Protein AF-R9IRJ7-F1 (afdb_monomer)

Secondary structure (DSSP, 8-state):
-------S--TT--GGGHHHHHHHHHHH-TT---EEETT-TTSHHHHHHTTTS-EEE--SSHHHHHHHHHHHS--TTHHHHHHHHHHHHHSHHHHHHHHHHHHHHHHHHHHHHHHHHH--HHHHHHHHHH--HHHHHTT----S-HHHHHHHHHHHHHHHHSTTTTTSSHHHHHHBTTTB-HHHHHHHHHHHHHHHHS-HHHHHHHTT---

Nearest PDB structures (foldseek):
  6uk5-assembly1_B  TM=8.109E-01  e=3.670E-01  Micromonospora echinospora
  3d2l-assembly1_A  TM=7.017E-01  e=5.603E-01  Exiguobacterium sibiricum 255-15

Sequence (211 aa):
MEDMIRPINYLGSKLRILDEIKKQIDELDPDKGPICDLFAGSGTVSNYLAREREVISIDVQEYSRVICSALLNKIENLKEGNRILDECLVMPEYNELKDIFGALSKYERKCINLAVNDKKNEVLCDFLENASLVSYDNGECESSYDELEDTLKECSVKYRTSGMFGTEGIISYLYGGVYFSFEQTISIDMVICWIKKCNRRTKGQIFGGCD

Solvent-accessible surface area (backbone atoms only — not comparable to full-atom values): 12031 Å² total; per-residue (Å²): 130,82,82,77,82,73,86,53,68,57,90,86,66,59,77,93,46,48,70,57,53,49,50,56,48,42,72,77,37,76,85,47,62,73,46,74,38,74,71,28,51,82,19,61,66,47,52,63,49,48,76,74,26,55,63,48,73,36,52,94,50,68,67,25,54,55,47,33,54,65,67,69,48,83,78,90,54,60,70,59,53,51,51,54,52,56,54,35,70,72,37,69,64,44,57,50,49,45,68,30,47,36,57,51,36,50,50,51,53,48,26,53,47,35,29,73,76,68,64,40,48,67,59,35,52,43,41,56,73,36,48,35,50,56,42,42,74,72,70,66,55,79,59,93,43,68,70,58,53,53,37,46,50,52,30,50,54,45,38,72,71,39,97,40,57,95,78,48,52,57,45,34,43,74,36,12,42,60,41,32,50,38,63,54,18,50,52,50,30,32,53,52,51,47,59,72,70,51,53,70,71,60,49,42,71,73,71,55,73,80,127

Radius of gyration: 19.8 Å; Cα contacts (8 Å, |Δi|>4): 230; chains: 1; bounding box: 42×52×54 Å

Mean predicted aligned error: 5.95 Å

Structure (mmCIF, N/CA/C/O backbone):
data_AF-R9IRJ7-F1
#
_entry.id   AF-R9IRJ7-F1
#
loop_
_atom_site.group_PDB
_atom_site.id
_atom_site.type_symbol
_atom_site.label_atom_id
_atom_site.label_alt_id
_atom_site.label_comp_id
_atom_site.label_asym_id
_atom_site.label_entity_id
_atom_site.label_seq_id
_atom_site.pdbx_PDB_ins_code
_atom_site.Cartn_x
_atom_site.Cartn_y
_atom_site.Cartn_z
_atom_site.occupancy
_atom_site.B_iso_or_equiv
_atom_site.auth_seq_id
_atom_site.auth_comp_id
_atom_site.auth_asym_id
_atom_site.auth_atom_id
_atom_site.pdbx_PDB_model_num
ATOM 1 N N . MET A 1 1 ? 1.097 12.163 18.952 1.00 41.50 1 MET A N 1
ATOM 2 C CA . MET A 1 1 ? 0.001 11.513 18.214 1.00 41.50 1 MET A CA 1
ATOM 3 C C . MET A 1 1 ? 0.627 10.293 17.584 1.00 41.50 1 MET A C 1
ATOM 5 O O . MET A 1 1 ? 1.480 10.459 16.731 1.00 41.50 1 MET A O 1
ATOM 9 N N . GLU A 1 2 ? 0.375 9.114 18.141 1.00 52.28 2 GLU A N 1
ATOM 10 C CA . GLU A 1 2 ? 0.943 7.873 17.612 1.00 52.28 2 GLU A CA 1
ATOM 11 C C . GLU A 1 2 ? 0.324 7.612 16.237 1.00 52.28 2 GLU A C 1
ATOM 13 O O . GLU A 1 2 ? -0.910 7.632 16.108 1.00 52.28 2 GLU A O 1
ATOM 18 N N . ASP A 1 3 ? 1.179 7.479 15.222 1.00 59.44 3 ASP A N 1
ATOM 19 C CA . ASP A 1 3 ? 0.772 7.422 13.823 1.00 59.44 3 ASP A CA 1
ATOM 20 C C . ASP A 1 3 ? -0.202 6.263 13.611 1.00 59.44 3 ASP A C 1
ATOM 22 O O . ASP A 1 3 ? 0.109 5.086 13.792 1.00 59.44 3 ASP A O 1
ATOM 26 N N . MET A 1 4 ? -1.438 6.610 13.264 1.00 72.88 4 MET A N 1
ATOM 27 C CA . MET A 1 4 ? -2.453 5.628 12.927 1.00 72.88 4 MET A CA 1
ATOM 28 C C . MET A 1 4 ? -2.080 4.978 11.597 1.00 72.88 4 MET A C 1
ATOM 30 O O . MET A 1 4 ? -2.055 5.641 10.558 1.00 72.88 4 MET A O 1
ATOM 34 N N . ILE A 1 5 ? -1.842 3.670 11.636 1.00 78.00 5 ILE A N 1
ATOM 35 C CA . ILE A 1 5 ? -1.556 2.873 10.445 1.00 78.00 5 ILE A CA 1
ATOM 36 C C . ILE A 1 5 ? -2.765 2.924 9.502 1.00 78.00 5 ILE A C 1
ATOM 38 O O . ILE A 1 5 ? -3.901 2.667 9.909 1.00 78.00 5 ILE A O 1
ATOM 42 N N . ARG A 1 6 ? -2.505 3.249 8.231 1.00 81.81 6 ARG A N 1
ATOM 43 C CA . ARG A 1 6 ? -3.470 3.197 7.124 1.00 81.81 6 ARG A CA 1
ATOM 44 C C . ARG A 1 6 ? -3.011 2.120 6.142 1.00 81.81 6 ARG A C 1
ATOM 46 O O . ARG A 1 6 ? -2.127 2.393 5.335 1.00 81.81 6 ARG A O 1
ATOM 53 N N . PRO A 1 7 ? -3.557 0.897 6.233 1.00 81.31 7 PRO A N 1
ATOM 54 C CA . PRO A 1 7 ? -3.059 -0.222 5.436 1.00 81.31 7 PRO A CA 1
ATOM 55 C C . PRO A 1 7 ? -3.317 -0.059 3.936 1.00 81.31 7 PRO A C 1
ATOM 57 O O . PRO A 1 7 ? -2.504 -0.509 3.139 1.00 81.31 7 PRO A O 1
ATOM 60 N N . ILE A 1 8 ? -4.440 0.572 3.573 1.00 87.31 8 ILE A N 1
ATOM 61 C CA . ILE A 1 8 ? -4.913 0.728 2.193 1.00 87.31 8 ILE A CA 1
ATOM 62 C C . ILE A 1 8 ? -5.572 2.088 1.971 1.00 87.31 8 ILE A C 1
ATOM 64 O O . ILE A 1 8 ? -6.158 2.667 2.895 1.00 87.31 8 ILE A O 1
ATOM 68 N N . ASN A 1 9 ? -5.552 2.549 0.721 1.00 81.50 9 ASN A N 1
ATOM 69 C CA . ASN A 1 9 ? -6.438 3.603 0.244 1.00 81.50 9 ASN A CA 1
ATOM 70 C C . ASN A 1 9 ? -7.871 3.058 0.208 1.00 81.50 9 ASN A C 1
ATOM 72 O O . ASN A 1 9 ? -8.198 2.183 -0.590 1.00 81.50 9 ASN A O 1
ATOM 76 N N . TYR A 1 10 ? -8.722 3.551 1.113 1.00 79.31 10 TYR A N 1
ATOM 77 C CA . TYR A 1 10 ? -10.083 3.046 1.282 1.00 79.31 10 TYR A CA 1
ATOM 78 C C . TYR A 1 10 ? -11.126 4.144 1.097 1.00 79.31 10 TYR A C 1
ATOM 80 O O . TYR A 1 10 ? -11.167 5.122 1.857 1.00 79.31 10 TYR A O 1
ATOM 88 N N . LEU A 1 11 ? -12.001 3.964 0.106 1.00 74.81 11 LEU A N 1
ATOM 89 C CA . LEU A 1 11 ? -13.106 4.882 -0.134 1.00 74.81 11 LEU A CA 1
ATOM 90 C C . LEU A 1 11 ? -14.071 4.865 1.059 1.00 74.81 11 LEU A C 1
ATOM 92 O O . LEU A 1 11 ? -14.439 3.816 1.580 1.00 74.81 11 LEU A O 1
ATOM 96 N N . GLY A 1 12 ? -14.480 6.049 1.515 1.00 76.06 12 GLY A N 1
ATOM 97 C CA . GLY A 1 12 ? -15.390 6.176 2.655 1.00 76.06 12 GLY A CA 1
ATOM 98 C C . GLY A 1 12 ? -14.734 5.959 4.024 1.00 76.06 12 GLY A C 1
ATOM 99 O O . GLY A 1 12 ? -15.448 5.777 5.018 1.00 76.06 12 GLY A O 1
ATOM 100 N N . SER A 1 13 ? -13.400 6.004 4.105 1.00 81.06 13 SER A N 1
ATOM 101 C CA . SER A 1 13 ? -12.684 5.975 5.382 1.00 81.06 13 SER A CA 1
ATOM 102 C C . SER A 1 13 ? -13.104 7.134 6.302 1.00 81.06 13 SER A C 1
ATOM 104 O O . SER A 1 13 ? -13.205 8.288 5.882 1.00 81.06 13 SER A O 1
ATOM 106 N N . LYS A 1 14 ? -13.351 6.835 7.586 1.00 88.00 14 LYS A N 1
ATOM 107 C CA . LYS A 1 14 ? -13.896 7.787 8.579 1.00 88.00 14 LYS A CA 1
ATOM 108 C C . LYS A 1 14 ? -12.828 8.584 9.334 1.00 88.00 14 LYS A C 1
ATOM 110 O O . LYS A 1 14 ? -13.125 9.196 10.353 1.00 88.00 14 LYS A O 1
ATOM 115 N N . LEU A 1 15 ? -11.600 8.623 8.813 1.00 86.75 15 LEU A N 1
ATOM 116 C CA . LEU A 1 15 ? -10.426 9.254 9.437 1.00 86.75 15 LEU A CA 1
ATOM 117 C C . LEU A 1 15 ? -10.694 10.654 9.998 1.00 86.75 15 LEU A C 1
ATOM 119 O O . LEU A 1 15 ? -10.228 10.987 11.080 1.00 86.75 15 LEU A O 1
ATOM 123 N N . ARG A 1 16 ? -11.443 11.477 9.258 1.00 89.06 16 ARG A N 1
ATOM 124 C CA . ARG A 1 16 ? -11.686 12.887 9.598 1.00 89.06 16 ARG A CA 1
ATOM 125 C C . ARG A 1 16 ? -12.679 13.094 10.743 1.00 89.06 16 ARG A C 1
ATOM 127 O O . ARG A 1 16 ? -12.810 14.221 11.202 1.00 89.06 16 ARG A O 1
ATOM 134 N N . ILE A 1 17 ? -13.392 12.048 11.157 1.00 92.44 17 ILE A N 1
ATOM 135 C CA . ILE A 1 17 ? -14.456 12.125 12.167 1.00 92.44 17 ILE A CA 1
ATOM 136 C C . ILE A 1 17 ? -14.251 11.127 13.315 1.00 92.44 17 ILE A C 1
ATOM 138 O O . ILE A 1 17 ? -15.176 10.891 14.082 1.00 92.44 17 ILE A O 1
ATOM 142 N N . LEU A 1 18 ? -13.058 10.534 13.441 1.00 93.19 18 LEU A N 1
ATOM 143 C CA . LEU A 1 18 ? -12.763 9.528 14.470 1.00 93.19 18 LEU A CA 1
ATOM 144 C C . LEU A 1 18 ? -12.976 10.051 15.892 1.00 93.19 18 LEU A C 1
ATOM 146 O O . LEU A 1 18 ? -13.599 9.367 16.700 1.00 93.19 18 LEU A O 1
ATOM 150 N N . ASP A 1 19 ? -12.510 11.268 16.170 1.00 94.31 19 ASP A N 1
ATOM 151 C CA . ASP A 1 19 ? -12.659 11.885 17.490 1.00 94.31 19 ASP A CA 1
ATOM 152 C C . ASP A 1 19 ? -14.136 12.132 17.828 1.00 94.31 19 ASP A C 1
ATOM 154 O O . ASP A 1 19 ? -14.557 11.886 18.956 1.00 94.31 19 ASP A O 1
ATOM 158 N N . GLU A 1 20 ? -14.944 12.548 16.845 1.00 96.12 20 GLU A N 1
ATOM 159 C CA . GLU A 1 20 ? -16.383 12.750 17.045 1.00 96.12 20 GLU A CA 1
ATOM 160 C C . GLU A 1 20 ? -17.107 11.416 17.249 1.00 96.12 20 GLU A C 1
ATOM 162 O O . GLU A 1 20 ? -17.910 11.298 18.167 1.00 96.12 20 GLU A O 1
ATOM 167 N N . ILE A 1 21 ? -16.780 10.382 16.462 1.00 95.12 21 ILE A N 1
ATOM 168 C CA . ILE A 1 21 ? -17.321 9.029 16.664 1.00 95.12 21 ILE A CA 1
ATOM 169 C C . ILE A 1 21 ? -17.025 8.560 18.090 1.00 95.12 21 ILE A C 1
ATOM 171 O O . ILE A 1 21 ? -17.934 8.134 18.797 1.00 95.12 21 ILE A O 1
ATOM 175 N N . LYS A 1 22 ? -15.769 8.666 18.537 1.00 95.50 22 LYS A N 1
ATOM 176 C CA . LYS A 1 22 ? -15.375 8.253 19.887 1.00 95.50 22 LYS A CA 1
ATOM 177 C C . LYS A 1 22 ? -16.100 9.046 20.960 1.00 95.50 22 LYS A C 1
ATOM 179 O O . LYS A 1 22 ? -16.601 8.438 21.896 1.00 95.50 22 LYS A O 1
ATOM 184 N N . LYS A 1 23 ? -16.185 10.368 20.815 1.00 97.00 23 LYS A N 1
ATOM 185 C CA . LYS A 1 23 ? -16.912 11.225 21.754 1.00 97.00 23 LYS A CA 1
ATOM 186 C C . LYS A 1 23 ? -18.360 10.758 21.917 1.00 97.00 23 LYS A C 1
ATOM 188 O O . LYS A 1 23 ? -18.801 10.568 23.043 1.00 97.00 23 LYS A O 1
ATOM 193 N N . GLN A 1 24 ? -19.068 10.520 20.813 1.00 97.25 24 GLN A N 1
ATOM 194 C CA . GLN A 1 24 ? -20.455 10.049 20.859 1.00 97.25 24 GLN A CA 1
ATOM 195 C C . GLN A 1 24 ? -20.577 8.666 21.517 1.00 97.25 24 GLN A C 1
ATOM 197 O O . GLN A 1 24 ? -21.501 8.431 22.289 1.00 97.25 24 GLN A O 1
ATOM 202 N N . ILE A 1 25 ? -19.638 7.751 21.257 1.00 96.38 25 ILE A N 1
ATOM 203 C CA . ILE A 1 25 ? -19.638 6.429 21.901 1.00 96.38 25 ILE A CA 1
ATOM 204 C C . ILE A 1 25 ? -19.345 6.549 23.405 1.00 96.38 25 ILE A C 1
ATOM 206 O O . ILE A 1 25 ? -20.026 5.907 24.195 1.00 96.38 25 ILE A O 1
ATOM 210 N N . ASP A 1 26 ? -18.369 7.361 23.815 1.00 96.50 26 ASP A N 1
ATOM 211 C CA . ASP A 1 26 ? -18.018 7.570 25.228 1.00 96.50 26 ASP A CA 1
ATOM 212 C C . ASP A 1 26 ? -19.158 8.255 26.011 1.00 96.50 26 ASP A C 1
ATOM 214 O O . ASP A 1 26 ? -19.335 7.986 27.196 1.00 96.50 26 ASP A O 1
ATOM 218 N N . GLU A 1 27 ? -19.948 9.123 25.367 1.00 97.50 27 GLU A N 1
ATOM 219 C CA . GLU A 1 27 ? -21.152 9.724 25.964 1.00 97.50 27 GLU A CA 1
ATOM 220 C C . GLU A 1 27 ? -22.272 8.690 26.182 1.00 97.50 27 GLU A C 1
ATOM 222 O O . GLU A 1 27 ? -22.996 8.769 27.176 1.00 97.50 27 GLU A O 1
ATOM 227 N N . LEU A 1 28 ? -22.413 7.719 25.274 1.00 96.75 28 LEU A N 1
ATOM 228 C CA . LEU A 1 28 ? -23.411 6.645 25.363 1.00 96.75 28 LEU A CA 1
ATOM 229 C C . LEU A 1 28 ? -22.994 5.513 26.310 1.00 96.75 28 LEU A C 1
ATOM 231 O O . LEU A 1 28 ? -23.851 4.902 26.947 1.00 96.75 28 LEU A O 1
ATOM 235 N N . ASP A 1 29 ? -21.696 5.233 26.388 1.00 97.12 29 ASP A N 1
ATOM 236 C CA . ASP A 1 29 ? -21.096 4.169 27.191 1.00 97.12 29 ASP A CA 1
ATOM 237 C C . ASP A 1 29 ? -19.828 4.680 27.911 1.00 97.12 29 ASP A C 1
ATOM 239 O O . ASP A 1 29 ? -18.700 4.447 27.451 1.00 97.12 29 ASP A O 1
ATOM 243 N N . PRO A 1 30 ? -19.998 5.389 29.048 1.00 94.69 30 PRO A N 1
ATOM 244 C CA . PRO A 1 30 ? -18.884 5.948 29.816 1.00 94.69 30 PRO A CA 1
ATOM 245 C C . PRO A 1 30 ? -17.961 4.892 30.436 1.00 94.69 30 PRO A C 1
ATOM 247 O O . PRO A 1 30 ? -16.795 5.184 30.709 1.00 94.69 30 PRO A O 1
ATOM 250 N N . ASP A 1 31 ? -18.468 3.672 30.641 1.00 95.81 31 ASP A N 1
ATOM 251 C CA . ASP A 1 31 ? -17.728 2.554 31.235 1.00 95.81 31 ASP A CA 1
ATOM 252 C C . ASP A 1 31 ? -16.798 1.856 30.222 1.00 95.81 31 ASP A C 1
ATOM 254 O O . ASP A 1 31 ? -16.000 0.999 30.607 1.00 95.81 31 ASP A O 1
ATOM 258 N N . LYS A 1 32 ? -16.846 2.263 28.942 1.00 95.25 32 LYS A N 1
ATOM 259 C CA . LYS A 1 32 ? -15.990 1.778 27.844 1.00 95.25 32 LYS A CA 1
ATOM 260 C C . LYS A 1 32 ? -16.056 0.261 27.659 1.00 95.25 32 LYS A C 1
ATOM 262 O O . LYS A 1 32 ? -15.030 -0.414 27.536 1.00 95.25 32 LYS A O 1
ATOM 267 N N . GLY A 1 33 ? -17.274 -0.266 27.611 1.00 96.81 33 GLY A N 1
ATOM 268 C CA . GLY A 1 33 ? -17.540 -1.657 27.281 1.00 96.81 33 GLY A CA 1
ATOM 269 C C . GLY A 1 33 ? -17.090 -2.051 25.863 1.00 96.81 33 GLY A C 1
ATOM 270 O O . GLY A 1 33 ? -16.680 -1.206 25.051 1.00 96.81 33 GLY A O 1
ATOM 271 N N . PRO A 1 34 ? -17.156 -3.360 25.548 1.00 96.19 34 PRO A N 1
ATOM 272 C CA . PRO A 1 34 ? -16.792 -3.876 24.234 1.00 96.19 34 PRO A CA 1
ATOM 273 C C . PRO A 1 34 ? -17.701 -3.303 23.143 1.00 96.19 34 PRO A C 1
ATOM 275 O O . PRO A 1 34 ? -18.911 -3.163 23.333 1.00 96.19 34 PRO A O 1
ATOM 278 N N . ILE A 1 35 ? -17.129 -3.021 21.973 1.00 96.38 35 ILE A N 1
ATOM 279 C CA . ILE A 1 35 ? -17.873 -2.527 20.806 1.00 96.38 35 ILE A CA 1
ATOM 280 C C . ILE A 1 35 ? -17.817 -3.502 19.636 1.00 96.38 35 ILE A C 1
ATOM 282 O O . ILE A 1 35 ? -16.863 -4.263 19.482 1.00 96.38 35 ILE A O 1
ATOM 286 N N . CYS A 1 36 ? -18.829 -3.426 18.775 1.00 96.31 36 CYS A N 1
ATOM 287 C CA . CYS A 1 36 ? -18.894 -4.177 17.529 1.00 96.31 36 CYS A CA 1
ATOM 288 C C . CYS A 1 36 ? -18.951 -3.214 16.334 1.00 96.31 36 CYS A C 1
ATOM 290 O O . CYS A 1 36 ? -19.927 -2.480 16.171 1.00 96.31 36 CYS A O 1
ATOM 292 N N . ASP A 1 37 ? -17.905 -3.211 15.512 1.00 95.81 37 ASP A N 1
ATOM 293 C CA . ASP A 1 37 ? -17.821 -2.472 14.251 1.00 95.81 37 ASP A CA 1
ATOM 294 C C . ASP A 1 37 ? -18.300 -3.382 13.111 1.00 95.81 37 ASP A C 1
ATOM 296 O O . ASP A 1 37 ? -17.559 -4.242 12.639 1.00 95.81 37 ASP A O 1
ATOM 300 N N . LEU A 1 38 ? -19.569 -3.234 12.716 1.00 95.00 38 LEU A N 1
ATOM 301 C CA . LEU A 1 38 ? -20.250 -4.119 11.755 1.00 95.00 38 LEU A CA 1
ATOM 302 C C . LEU A 1 38 ? -19.815 -3.930 10.292 1.00 95.00 38 LEU A C 1
ATOM 304 O O . LEU A 1 38 ? -20.184 -4.742 9.443 1.00 95.00 38 LEU A O 1
ATOM 308 N N . PHE A 1 39 ? -19.095 -2.846 9.994 1.00 93.44 39 PHE A N 1
ATOM 309 C CA . PHE A 1 39 ? -18.649 -2.476 8.648 1.00 93.44 39 PHE A CA 1
ATOM 310 C C . PHE A 1 39 ? -17.206 -1.975 8.712 1.00 93.44 39 PHE A C 1
ATOM 312 O O . PHE A 1 39 ? -16.904 -0.825 8.367 1.00 93.44 39 PHE A O 1
ATOM 319 N N . ALA A 1 40 ? -16.325 -2.836 9.220 1.00 92.88 40 ALA A N 1
ATOM 320 C CA . ALA A 1 40 ? -14.982 -2.451 9.626 1.00 92.88 40 ALA A CA 1
ATOM 321 C C . ALA A 1 40 ? -14.111 -1.961 8.459 1.00 92.88 40 ALA A C 1
ATOM 323 O O . ALA A 1 40 ? -13.226 -1.120 8.666 1.00 92.88 40 ALA A O 1
ATOM 324 N N . GLY A 1 41 ? -14.341 -2.437 7.227 1.00 92.25 41 GLY A N 1
ATOM 325 C CA . GLY A 1 41 ? -13.585 -2.032 6.043 1.00 92.25 41 GLY A CA 1
ATOM 326 C C . GLY A 1 41 ? -12.074 -2.171 6.253 1.00 92.25 41 GLY A C 1
ATOM 327 O O . GLY A 1 41 ? -11.573 -3.249 6.561 1.00 92.25 41 GLY A O 1
ATOM 328 N N . SER A 1 42 ? -11.321 -1.075 6.136 1.00 91.38 42 SER A N 1
ATOM 329 C CA . SER A 1 42 ? -9.869 -1.048 6.393 1.00 91.38 42 SER A CA 1
ATOM 330 C C . SER A 1 42 ? -9.470 -1.066 7.880 1.00 91.38 42 SER A C 1
ATOM 332 O O . SER A 1 42 ? -8.298 -0.863 8.197 1.00 91.38 42 SER A O 1
ATOM 334 N N . GLY A 1 43 ? -10.423 -1.216 8.802 1.00 92.62 43 GLY A N 1
ATOM 335 C CA . GLY A 1 43 ? -10.190 -1.272 10.246 1.00 92.62 43 GLY A CA 1
ATOM 336 C C . GLY A 1 43 ? -9.887 0.077 10.896 1.00 92.62 43 GLY A C 1
ATOM 337 O O . GLY A 1 43 ? -9.405 0.114 12.021 1.00 92.62 43 GLY A O 1
ATOM 338 N N . THR A 1 44 ? -10.139 1.202 10.220 1.00 92.62 44 THR A N 1
ATOM 339 C CA . THR A 1 44 ? -9.766 2.539 10.718 1.00 92.62 44 THR A CA 1
ATOM 340 C C . THR A 1 44 ? -10.465 2.903 12.032 1.00 92.62 44 THR A C 1
ATOM 342 O O . THR A 1 44 ? -9.805 3.358 12.963 1.00 92.62 44 THR A O 1
ATOM 345 N N . VAL A 1 45 ? -11.786 2.710 12.113 1.00 93.50 45 VAL A N 1
ATOM 346 C CA . VAL A 1 45 ? -12.566 3.000 13.329 1.00 93.50 45 VAL A CA 1
ATOM 347 C C . VAL A 1 45 ? -12.228 1.980 14.413 1.00 93.50 45 VAL A C 1
ATOM 349 O O . VAL A 1 45 ? -11.860 2.366 15.520 1.00 93.50 45 VAL A O 1
ATOM 352 N N . SER A 1 46 ? -12.253 0.694 14.057 1.00 94.38 46 SER A N 1
ATOM 353 C CA . SER A 1 46 ? -11.862 -0.407 14.937 1.00 94.38 46 SER A CA 1
ATOM 354 C C . SER A 1 46 ? -10.492 -0.198 15.602 1.00 94.38 46 SER A C 1
ATOM 356 O O . SER A 1 46 ? -10.394 -0.233 16.823 1.00 94.38 46 SER A O 1
ATOM 358 N N . ASN A 1 47 ? -9.439 0.086 14.827 1.00 92.94 47 ASN A N 1
ATOM 359 C CA . ASN A 1 47 ? -8.077 0.294 15.337 1.00 92.94 47 ASN A CA 1
ATOM 360 C C . ASN A 1 47 ? -7.973 1.534 16.238 1.00 92.94 47 ASN A C 1
ATOM 362 O O . ASN A 1 47 ? -7.268 1.530 17.244 1.00 92.94 47 ASN A O 1
ATOM 366 N N . TYR A 1 48 ? -8.692 2.604 15.895 1.00 93.38 48 TYR A N 1
ATOM 367 C CA . TYR A 1 48 ? -8.722 3.810 16.715 1.00 93.38 48 TYR A CA 1
ATOM 368 C C . TYR A 1 48 ? -9.369 3.551 18.085 1.00 93.38 48 TYR A C 1
ATOM 370 O O . TYR A 1 48 ? -8.828 3.968 19.109 1.00 93.38 48 TYR A O 1
ATOM 378 N N . LEU A 1 49 ? -10.487 2.820 18.115 1.00 94.00 49 LEU A N 1
ATOM 379 C CA . LEU A 1 49 ? -11.225 2.518 19.345 1.00 94.00 49 LEU A CA 1
ATOM 380 C C . LEU A 1 49 ? -10.552 1.423 20.190 1.00 94.00 49 LEU A C 1
ATOM 382 O O . LEU A 1 49 ? -10.601 1.498 21.417 1.00 94.00 49 LEU A O 1
ATOM 386 N N . ALA A 1 50 ? -9.834 0.482 19.573 1.00 93.38 50 ALA A N 1
ATOM 387 C CA . ALA A 1 50 ? -9.116 -0.601 20.259 1.00 93.38 50 ALA A CA 1
ATOM 388 C C . ALA A 1 50 ? -8.033 -0.134 21.248 1.00 93.38 50 ALA A C 1
ATOM 390 O O . ALA A 1 50 ? -7.546 -0.911 22.066 1.00 93.38 50 ALA A O 1
ATOM 391 N N . ARG A 1 51 ? -7.674 1.153 21.207 1.00 90.00 51 ARG A N 1
ATOM 392 C CA . ARG A 1 51 ? -6.761 1.792 22.164 1.00 90.00 51 ARG A CA 1
ATOM 393 C C . ARG A 1 51 ? -7.345 1.909 23.571 1.00 90.00 51 ARG A C 1
ATOM 395 O O . ARG A 1 51 ? -6.586 2.008 24.529 1.00 90.00 51 ARG A O 1
ATOM 402 N N . GLU A 1 52 ? -8.670 1.945 23.697 1.00 92.94 52 GLU A N 1
ATOM 403 C CA . GLU A 1 52 ? -9.347 2.225 24.970 1.00 92.94 52 GLU A CA 1
ATOM 404 C C . GLU A 1 52 ? -10.428 1.208 25.344 1.00 92.94 52 GLU A C 1
ATOM 406 O O . GLU A 1 52 ? -10.920 1.250 26.469 1.00 92.94 52 GLU A O 1
ATOM 411 N N . ARG A 1 53 ? -10.808 0.319 24.423 1.00 93.69 53 ARG A N 1
ATOM 412 C CA . ARG A 1 53 ? -11.880 -0.664 24.613 1.00 93.69 53 ARG A CA 1
ATOM 413 C C . ARG A 1 53 ? -11.623 -1.925 23.798 1.00 93.69 53 ARG A C 1
ATOM 415 O O . ARG A 1 53 ? -10.874 -1.90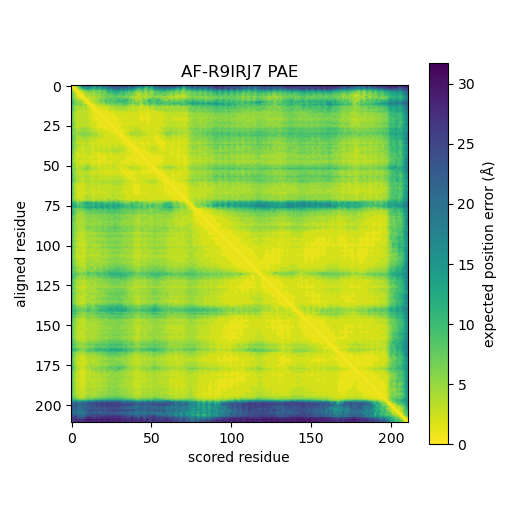4 22.826 1.00 93.69 53 ARG A O 1
ATOM 422 N N . GLU A 1 54 ? -12.267 -3.019 24.182 1.00 95.19 54 GLU A N 1
ATOM 423 C CA . GLU A 1 54 ? -12.309 -4.233 23.368 1.00 95.19 54 GLU A CA 1
ATOM 424 C C . GLU A 1 54 ? -13.146 -3.992 22.101 1.00 95.19 54 GLU A C 1
ATOM 426 O O . GLU A 1 54 ? -14.191 -3.336 22.146 1.00 95.19 54 GLU A O 1
ATOM 431 N N . VAL A 1 55 ? -12.679 -4.501 20.958 1.00 95.56 55 VAL A N 1
ATOM 432 C CA . VAL A 1 55 ? -13.315 -4.282 19.653 1.00 95.56 55 VAL A CA 1
ATOM 433 C C . VAL A 1 55 ? -13.496 -5.600 18.922 1.00 95.56 55 VAL A C 1
ATOM 435 O O . VAL A 1 55 ? -12.532 -6.310 18.642 1.00 95.56 55 VAL A O 1
ATOM 438 N N . ILE A 1 56 ? -14.736 -5.871 18.535 1.00 96.12 56 ILE A N 1
A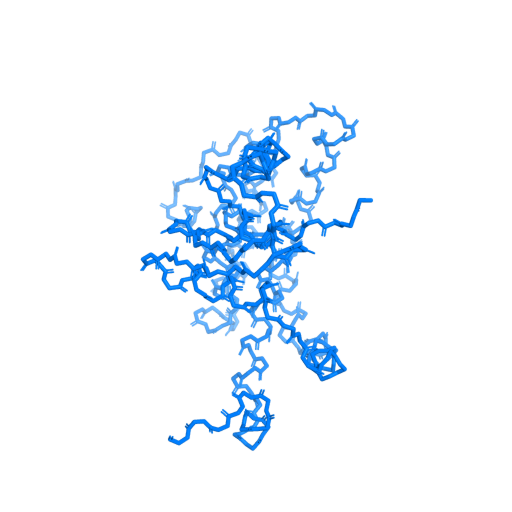TOM 439 C CA . ILE A 1 56 ? -15.102 -6.912 17.583 1.00 96.12 56 ILE A CA 1
ATOM 440 C C . ILE A 1 56 ? -15.279 -6.224 16.229 1.00 96.12 56 ILE A C 1
ATOM 442 O O . ILE A 1 56 ? -16.129 -5.350 16.083 1.00 96.12 56 ILE A O 1
ATOM 446 N N . SER A 1 57 ? -14.465 -6.596 15.243 1.00 95.88 57 SER A N 1
ATOM 447 C CA . SER A 1 57 ? -14.556 -6.061 13.878 1.00 95.88 57 SER A CA 1
ATOM 448 C C . SER A 1 57 ? -15.168 -7.101 12.949 1.00 95.88 57 SER A C 1
ATOM 450 O O . SER A 1 57 ? -14.760 -8.265 12.948 1.00 95.88 57 SER A O 1
ATOM 452 N N . ILE A 1 58 ? -16.176 -6.689 12.186 1.00 94.19 58 ILE A N 1
ATOM 453 C CA . ILE A 1 58 ? -16.913 -7.535 11.251 1.00 94.19 58 ILE A CA 1
ATOM 454 C C . ILE A 1 58 ? -17.024 -6.795 9.920 1.00 94.19 58 ILE A C 1
ATOM 456 O O . ILE A 1 58 ? -17.249 -5.589 9.867 1.00 94.19 58 ILE A O 1
ATOM 460 N N . ASP A 1 59 ? -16.865 -7.541 8.837 1.00 95.06 59 ASP A N 1
ATOM 461 C CA . ASP A 1 59 ? -17.151 -7.097 7.481 1.00 95.06 59 ASP A CA 1
ATOM 462 C C . ASP A 1 59 ? -17.454 -8.339 6.627 1.00 95.06 59 ASP A C 1
ATOM 464 O O . ASP A 1 59 ? -17.045 -9.453 6.967 1.00 95.06 59 ASP A O 1
ATOM 468 N N . VAL A 1 60 ? -18.177 -8.168 5.521 1.00 94.50 60 VAL A N 1
ATOM 469 C CA . VAL A 1 60 ? -18.472 -9.263 4.585 1.00 94.50 60 VAL A CA 1
ATOM 470 C C . VAL A 1 60 ? -17.251 -9.631 3.735 1.00 94.50 60 VAL A C 1
ATOM 472 O O . VAL A 1 60 ? -17.176 -10.737 3.200 1.00 94.50 60 VAL A O 1
ATOM 475 N N . GLN A 1 61 ? -16.291 -8.714 3.587 1.00 91.50 61 GLN A N 1
ATOM 476 C CA . GLN A 1 61 ? -15.143 -8.889 2.705 1.00 91.50 61 GLN A CA 1
ATOM 477 C C . GLN A 1 61 ? -13.934 -9.459 3.459 1.00 91.50 61 GLN A C 1
ATOM 479 O O . GLN A 1 61 ? -13.442 -8.876 4.422 1.00 91.50 61 GLN A O 1
ATOM 484 N N . GLU A 1 62 ? -13.388 -10.576 2.971 1.00 93.75 62 GLU A N 1
ATOM 485 C CA . GLU A 1 62 ? -12.297 -11.308 3.637 1.00 93.75 62 GLU A CA 1
ATOM 486 C C . GLU A 1 62 ? -11.025 -10.469 3.858 1.00 93.75 62 GLU A C 1
ATOM 488 O O . GLU A 1 62 ? -10.355 -10.617 4.880 1.00 93.75 62 GLU A O 1
ATOM 493 N N . TYR A 1 63 ? -10.700 -9.536 2.954 1.00 90.75 63 TYR A N 1
ATOM 494 C CA . TYR A 1 63 ? -9.537 -8.661 3.156 1.00 90.75 63 TYR A CA 1
ATOM 495 C C . TYR A 1 63 ? -9.671 -7.830 4.441 1.00 90.75 63 TYR A C 1
ATOM 497 O O . TYR A 1 63 ? -8.668 -7.560 5.101 1.00 90.75 63 TYR A O 1
ATOM 505 N N . SER A 1 64 ? -10.895 -7.434 4.811 1.00 93.19 64 SER A N 1
ATOM 506 C CA . SER A 1 64 ? -11.149 -6.634 6.007 1.00 93.19 64 SER A CA 1
ATOM 507 C C . SER A 1 64 ? -10.820 -7.442 7.253 1.00 93.19 64 SER A C 1
ATOM 509 O O . SER A 1 64 ? -10.103 -6.952 8.124 1.00 93.19 64 SER A O 1
ATOM 511 N N . ARG A 1 65 ? -11.233 -8.717 7.292 1.00 94.75 65 ARG A N 1
ATOM 512 C CA . ARG A 1 65 ? -10.885 -9.647 8.371 1.00 94.75 65 ARG A CA 1
ATOM 513 C C . ARG A 1 65 ? -9.371 -9.784 8.520 1.00 94.75 65 ARG A C 1
ATOM 515 O O . ARG A 1 65 ? -8.866 -9.714 9.638 1.00 94.75 65 ARG A O 1
ATOM 522 N N . VAL A 1 66 ? -8.640 -9.952 7.415 1.00 92.75 66 VAL A N 1
ATOM 523 C CA . VAL A 1 66 ? -7.170 -10.076 7.430 1.00 92.75 66 VAL A CA 1
ATOM 524 C C . VAL A 1 66 ? -6.512 -8.798 7.961 1.00 92.75 66 VAL A C 1
ATOM 526 O O . VAL A 1 66 ? -5.690 -8.871 8.875 1.00 92.75 66 VAL A O 1
ATOM 529 N N . ILE A 1 67 ? -6.901 -7.629 7.441 1.00 92.06 67 ILE A N 1
ATOM 530 C CA . ILE A 1 67 ? -6.360 -6.330 7.868 1.00 92.06 67 ILE A CA 1
ATOM 531 C C . ILE A 1 67 ? -6.675 -6.062 9.342 1.00 92.06 67 ILE A C 1
ATOM 533 O O . ILE A 1 67 ? -5.773 -5.748 10.116 1.00 92.06 67 ILE A O 1
ATOM 537 N N . CYS A 1 68 ? -7.935 -6.207 9.752 1.00 93.06 68 CYS A N 1
ATOM 538 C CA . CYS A 1 68 ? -8.346 -5.957 11.130 1.00 93.06 68 CYS A CA 1
ATOM 539 C C . CYS A 1 68 ? -7.688 -6.949 12.090 1.00 93.06 68 CYS A C 1
ATOM 541 O O . CYS A 1 68 ? -7.228 -6.546 13.152 1.00 93.06 68 CYS A O 1
ATOM 543 N N . SER A 1 69 ? -7.541 -8.218 11.701 1.00 92.19 69 SER A N 1
ATOM 544 C CA . SER A 1 69 ? -6.796 -9.196 12.495 1.00 92.19 69 SER A CA 1
ATOM 545 C C . SER A 1 69 ? -5.339 -8.779 12.698 1.00 92.19 69 SER A C 1
ATOM 547 O O . SER A 1 69 ? -4.817 -8.958 13.794 1.00 92.19 69 SER A O 1
ATOM 549 N N . ALA A 1 70 ? -4.678 -8.228 11.678 1.00 89.31 70 ALA A N 1
ATOM 550 C CA . ALA A 1 70 ? -3.298 -7.758 11.796 1.00 89.31 70 ALA A CA 1
ATOM 551 C C . ALA A 1 70 ? -3.169 -6.474 12.637 1.00 89.31 70 ALA A C 1
ATOM 553 O O . ALA A 1 70 ? -2.173 -6.304 13.333 1.00 89.31 70 ALA A O 1
ATOM 554 N N . LEU A 1 71 ? -4.160 -5.577 12.578 1.00 89.62 71 LEU A N 1
ATOM 555 C CA . LEU A 1 71 ? -4.156 -4.309 13.318 1.00 89.62 71 LEU A CA 1
ATOM 556 C C . LEU A 1 71 ? -4.539 -4.462 14.794 1.00 89.62 71 LEU A C 1
ATOM 558 O O . LEU A 1 71 ? -3.977 -3.777 15.643 1.00 89.62 71 LEU A O 1
ATOM 562 N N . LEU A 1 72 ? -5.529 -5.305 15.089 1.00 90.50 72 LEU A N 1
ATOM 563 C CA . LEU A 1 72 ? -6.151 -5.384 16.413 1.00 90.50 72 LEU A CA 1
ATOM 564 C C . LEU A 1 72 ? -5.473 -6.403 17.331 1.00 90.50 72 LEU A C 1
ATOM 566 O O . LEU A 1 72 ? -5.547 -6.272 18.552 1.00 90.50 72 LEU A O 1
ATOM 570 N N . ASN A 1 73 ? -4.809 -7.415 16.768 1.00 86.56 73 ASN A N 1
ATOM 571 C CA . ASN A 1 73 ? -4.127 -8.430 17.561 1.00 86.56 73 ASN A CA 1
ATOM 572 C C . ASN A 1 73 ? -2.674 -8.047 17.835 1.00 86.56 73 ASN A C 1
ATOM 574 O O . ASN A 1 73 ? -1.975 -7.476 16.998 1.00 86.56 73 ASN A O 1
ATOM 578 N N . LYS A 1 74 ? -2.192 -8.415 19.024 1.00 75.12 74 LYS A N 1
ATOM 579 C CA . LYS A 1 74 ? -0.793 -8.208 19.398 1.00 75.12 74 LYS A CA 1
ATOM 580 C C . LYS A 1 74 ? 0.109 -9.121 18.573 1.00 75.12 74 LYS A C 1
ATOM 582 O O . LYS A 1 74 ? -0.116 -10.325 18.496 1.00 75.12 74 LYS A O 1
ATOM 587 N N . ILE A 1 75 ? 1.180 -8.553 18.030 1.00 75.12 75 ILE A N 1
ATOM 588 C CA . ILE A 1 75 ? 2.255 -9.334 17.421 1.00 75.12 75 ILE A CA 1
ATOM 589 C C . ILE A 1 75 ? 3.123 -9.890 18.551 1.00 75.12 75 ILE A C 1
ATOM 591 O O . ILE A 1 75 ? 3.896 -9.158 19.168 1.00 75.12 75 ILE A O 1
ATOM 595 N N . GLU A 1 76 ? 3.003 -11.186 18.831 1.00 75.12 76 GLU A N 1
ATOM 596 C CA . GLU A 1 76 ? 3.741 -11.828 19.928 1.00 75.12 76 GLU A CA 1
ATOM 597 C 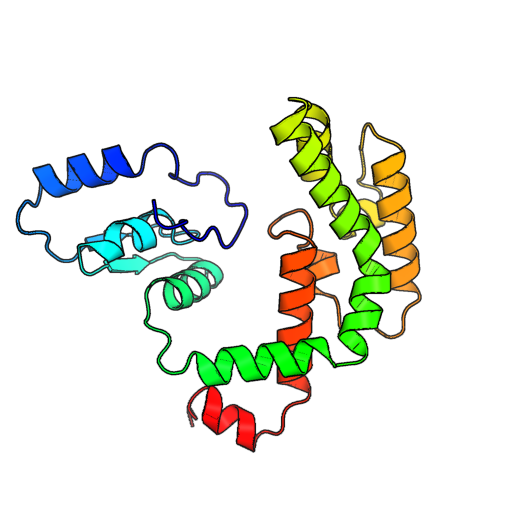C . GLU A 1 76 ? 5.255 -11.906 19.665 1.00 75.12 76 GLU A C 1
ATOM 599 O O . GLU A 1 76 ? 6.053 -11.868 20.601 1.00 75.12 76 GLU A O 1
ATOM 604 N N . ASN A 1 77 ? 5.673 -11.973 18.394 1.00 80.62 77 ASN A N 1
ATOM 605 C CA . ASN A 1 77 ? 7.072 -12.174 18.016 1.00 80.62 77 ASN A CA 1
ATOM 606 C C . ASN A 1 77 ? 7.557 -11.183 16.944 1.00 80.62 77 ASN A C 1
ATOM 608 O O . ASN A 1 77 ? 7.850 -11.544 15.805 1.00 80.62 77 ASN A O 1
ATOM 612 N N . LEU A 1 78 ? 7.687 -9.911 17.333 1.00 81.50 78 LEU A N 1
ATOM 613 C CA . LEU A 1 78 ? 8.228 -8.851 16.468 1.00 81.50 78 LEU A CA 1
ATOM 614 C C . LEU A 1 78 ? 9.646 -9.150 15.952 1.00 81.50 78 LEU A C 1
ATOM 616 O O . LEU A 1 78 ? 9.989 -8.756 14.842 1.00 81.50 78 LEU A O 1
ATOM 620 N N . LYS A 1 79 ? 10.473 -9.852 16.740 1.00 86.19 79 LYS A N 1
ATOM 621 C CA . LYS A 1 79 ? 11.844 -10.207 16.335 1.00 86.19 79 LYS A CA 1
ATOM 622 C C . LYS A 1 79 ? 11.844 -11.119 15.116 1.00 86.19 79 LYS A C 1
ATOM 624 O O . LYS A 1 79 ? 12.628 -10.907 14.199 1.00 86.19 79 LYS A O 1
ATOM 629 N N . GLU A 1 80 ? 10.956 -12.105 15.115 1.00 83.81 80 GLU A N 1
ATOM 630 C CA . GLU A 1 80 ? 10.791 -13.010 13.986 1.00 83.81 80 GLU A CA 1
ATOM 631 C C . GLU A 1 80 ? 10.239 -12.280 12.760 1.00 83.81 80 GLU A C 1
ATOM 633 O O . GLU A 1 80 ? 10.756 -12.467 11.664 1.00 83.81 80 GLU A O 1
ATOM 638 N N . GLY A 1 81 ? 9.268 -11.378 12.945 1.00 83.88 81 GLY A N 1
ATOM 639 C CA . GLY A 1 81 ? 8.777 -10.518 11.864 1.00 83.88 81 GLY A CA 1
ATOM 640 C C . GLY A 1 81 ? 9.898 -9.705 11.208 1.00 83.88 81 GLY A C 1
ATOM 641 O O . GLY A 1 81 ? 10.048 -9.737 9.990 1.00 83.88 81 GLY A O 1
ATOM 642 N N . ASN A 1 82 ? 10.742 -9.049 12.008 1.00 88.25 82 ASN A N 1
ATOM 643 C CA . ASN A 1 82 ? 11.886 -8.293 11.491 1.00 88.25 82 ASN A CA 1
ATOM 644 C C . ASN A 1 82 ? 12.901 -9.191 10.774 1.00 88.25 82 ASN A C 1
ATOM 646 O O . ASN A 1 82 ? 13.370 -8.827 9.702 1.00 88.25 82 ASN A O 1
ATOM 650 N N . ARG A 1 83 ? 13.179 -10.392 11.302 1.00 90.38 83 ARG A N 1
ATOM 651 C CA . ARG A 1 83 ? 14.058 -11.369 10.639 1.00 90.38 83 ARG A CA 1
ATOM 652 C C . ARG A 1 83 ? 13.552 -11.734 9.241 1.00 90.38 83 ARG A C 1
ATOM 654 O O . ARG A 1 83 ? 14.342 -11.794 8.305 1.00 90.38 83 ARG A O 1
ATOM 661 N N . ILE A 1 84 ? 12.246 -11.966 9.095 1.00 89.69 84 ILE A N 1
ATOM 662 C CA . ILE A 1 84 ? 11.622 -12.273 7.798 1.00 89.69 84 ILE A CA 1
ATOM 663 C C . ILE A 1 84 ? 11.809 -11.108 6.823 1.00 89.69 84 ILE A C 1
ATOM 665 O O . ILE A 1 84 ? 12.149 -11.327 5.661 1.00 89.69 84 ILE A O 1
ATOM 669 N N . LEU A 1 85 ? 11.612 -9.871 7.287 1.00 90.31 85 LEU A N 1
ATOM 670 C CA . LEU A 1 85 ? 11.808 -8.680 6.459 1.00 90.31 85 LEU A CA 1
ATOM 671 C C . LEU A 1 85 ? 13.272 -8.519 6.033 1.00 90.31 85 LEU A C 1
ATOM 673 O O . LEU A 1 85 ? 13.529 -8.284 4.854 1.00 90.31 85 LEU A O 1
ATOM 677 N N . ASP A 1 86 ? 14.226 -8.715 6.945 1.00 92.81 86 ASP A N 1
ATOM 678 C CA . ASP A 1 86 ? 15.659 -8.664 6.633 1.00 92.81 86 ASP A CA 1
ATOM 679 C C . ASP A 1 86 ? 16.044 -9.709 5.572 1.00 92.81 86 ASP A C 1
ATOM 681 O O . ASP A 1 86 ? 16.797 -9.415 4.642 1.00 92.81 86 ASP A O 1
ATOM 685 N N . GLU A 1 87 ? 15.482 -10.918 5.660 1.00 93.38 87 GLU A N 1
ATOM 686 C CA . GLU A 1 87 ? 15.672 -11.965 4.652 1.00 93.38 87 GLU A CA 1
ATOM 687 C C . GLU A 1 87 ? 15.075 -11.581 3.297 1.00 93.38 87 GLU A C 1
ATOM 689 O O . GLU A 1 87 ? 15.719 -11.791 2.271 1.00 93.38 87 GLU A O 1
ATOM 694 N N . CYS A 1 88 ? 13.884 -10.976 3.277 1.00 94.56 88 CYS A N 1
ATOM 695 C CA . CYS A 1 88 ? 13.272 -10.475 2.047 1.00 94.56 88 CYS A CA 1
ATOM 696 C C . CYS A 1 88 ? 14.167 -9.439 1.349 1.00 94.56 88 CYS A C 1
ATOM 698 O O . CYS A 1 88 ? 14.322 -9.487 0.131 1.00 94.56 88 CYS A O 1
ATOM 700 N N . LEU A 1 89 ? 14.786 -8.523 2.100 1.00 93.19 89 LEU A N 1
ATOM 701 C CA . LEU A 1 89 ? 15.595 -7.431 1.542 1.00 93.19 89 LEU A CA 1
ATOM 702 C C . LEU A 1 89 ? 16.870 -7.902 0.829 1.00 93.19 89 LEU A C 1
ATOM 704 O O . LEU A 1 89 ? 17.374 -7.196 -0.044 1.00 93.19 89 LEU A O 1
ATOM 708 N N . VAL A 1 90 ? 17.400 -9.075 1.185 1.00 94.56 90 VAL A N 1
ATOM 709 C CA . VAL A 1 90 ? 18.616 -9.635 0.566 1.00 94.56 90 VAL A CA 1
ATOM 710 C C . VAL A 1 90 ? 18.322 -10.626 -0.564 1.00 94.56 90 VAL A C 1
ATOM 712 O O . VAL A 1 90 ? 19.252 -11.109 -1.212 1.00 94.56 90 VAL A O 1
ATOM 715 N N . MET A 1 91 ? 17.050 -10.943 -0.821 1.00 94.19 91 MET A N 1
ATOM 716 C CA . MET A 1 91 ? 16.663 -11.829 -1.918 1.00 94.19 91 MET A CA 1
ATOM 717 C C . MET A 1 91 ? 16.896 -11.158 -3.286 1.00 94.19 91 MET A C 1
ATOM 719 O O . MET A 1 91 ? 16.593 -9.974 -3.444 1.00 94.19 91 MET A O 1
ATOM 723 N N . PRO A 1 92 ? 17.371 -11.898 -4.309 1.00 95.06 92 PRO A N 1
ATOM 724 C CA . PRO A 1 92 ? 17.553 -11.357 -5.659 1.00 95.06 92 PRO A CA 1
ATOM 725 C C . PRO A 1 92 ? 16.274 -10.746 -6.243 1.00 95.06 92 PRO A C 1
ATOM 727 O O . PRO A 1 92 ? 16.333 -9.686 -6.863 1.00 95.06 92 PRO A O 1
ATOM 730 N N . GLU A 1 93 ? 15.120 -11.363 -5.964 1.00 96.00 93 GLU A N 1
ATOM 731 C CA . GLU A 1 93 ? 13.810 -10.899 -6.434 1.00 96.00 93 GLU A CA 1
ATOM 732 C C . GLU A 1 93 ? 13.472 -9.491 -5.946 1.00 96.00 93 GLU A C 1
ATOM 734 O O . GLU A 1 93 ? 12.799 -8.751 -6.654 1.00 96.00 93 GLU A O 1
ATOM 739 N N . TYR A 1 94 ? 13.959 -9.082 -4.770 1.00 96.25 94 TYR A N 1
ATOM 740 C CA . TYR A 1 94 ? 13.709 -7.731 -4.275 1.00 96.25 94 TYR A CA 1
ATOM 741 C C . TYR A 1 94 ? 14.373 -6.689 -5.174 1.00 96.25 94 TYR A C 1
ATOM 743 O O . TYR A 1 94 ? 13.752 -5.688 -5.526 1.00 96.25 94 TYR A O 1
ATOM 751 N N . ASN A 1 95 ? 15.614 -6.939 -5.598 1.00 96.06 95 ASN A N 1
ATOM 752 C CA . ASN A 1 95 ? 16.320 -6.037 -6.505 1.00 96.06 95 ASN A CA 1
ATOM 753 C C . ASN A 1 95 ? 15.668 -6.007 -7.891 1.00 96.06 95 ASN A C 1
ATOM 755 O O . ASN A 1 95 ? 15.562 -4.933 -8.476 1.00 96.06 95 ASN A O 1
ATOM 759 N N . GLU A 1 96 ? 15.191 -7.150 -8.385 1.00 97.12 96 GLU A N 1
ATOM 760 C CA . GLU A 1 96 ? 14.492 -7.234 -9.671 1.00 97.12 96 GLU A CA 1
ATOM 761 C C . GLU A 1 96 ? 13.147 -6.489 -9.631 1.00 97.12 96 GLU A C 1
ATOM 763 O O . GLU A 1 96 ? 12.899 -5.624 -10.468 1.00 97.12 96 GLU A O 1
ATOM 768 N N . LEU A 1 97 ? 12.329 -6.685 -8.589 1.00 97.62 97 LEU A N 1
ATOM 769 C CA . LEU A 1 97 ? 11.088 -5.919 -8.398 1.00 97.62 97 LEU A CA 1
ATOM 770 C C . LEU A 1 97 ? 11.348 -4.417 -8.244 1.00 97.62 97 LEU A C 1
ATOM 772 O O . LEU A 1 97 ? 10.575 -3.600 -8.747 1.00 97.62 97 LEU A O 1
ATOM 776 N N . LYS A 1 98 ? 12.433 -4.023 -7.567 1.00 97.62 98 LYS A N 1
ATOM 777 C CA . LYS A 1 98 ? 12.825 -2.610 -7.447 1.00 97.62 98 LYS A CA 1
ATOM 778 C C . LYS A 1 98 ? 13.321 -2.033 -8.770 1.00 97.62 98 LYS A C 1
ATOM 780 O O . LYS A 1 98 ? 13.104 -0.845 -8.992 1.00 97.62 98 LYS A O 1
ATOM 785 N N . ASP A 1 99 ? 13.955 -2.817 -9.636 1.00 97.81 99 ASP A N 1
ATOM 786 C CA . ASP A 1 99 ? 14.324 -2.368 -10.983 1.00 97.81 99 ASP A CA 1
ATOM 787 C C . ASP A 1 99 ? 13.093 -2.197 -11.887 1.00 97.81 99 ASP A C 1
ATOM 789 O O . ASP A 1 99 ? 12.991 -1.208 -12.621 1.00 97.81 99 ASP A O 1
ATOM 793 N N . ILE A 1 100 ? 12.131 -3.115 -11.772 1.00 98.25 100 ILE A N 1
ATOM 794 C CA . ILE A 1 100 ? 10.889 -3.110 -12.547 1.00 98.25 100 ILE A CA 1
ATOM 795 C C . ILE A 1 100 ? 9.971 -1.966 -12.109 1.00 98.25 100 ILE A C 1
ATOM 797 O O . ILE A 1 100 ? 9.628 -1.118 -12.924 1.00 98.25 100 ILE A O 1
ATOM 801 N N . PHE A 1 101 ? 9.583 -1.911 -10.832 1.00 98.31 101 PHE A N 1
ATOM 802 C CA . PHE A 1 101 ? 8.549 -0.996 -10.319 1.00 98.31 101 PHE A CA 1
ATOM 803 C C . PHE A 1 101 ? 9.119 0.258 -9.637 1.00 98.31 101 PHE A C 1
ATOM 805 O O . PHE A 1 101 ? 8.381 1.133 -9.175 1.00 98.31 101 PHE A O 1
ATOM 812 N N . GLY A 1 102 ? 10.445 0.372 -9.538 1.00 97.25 102 GLY A N 1
ATOM 813 C CA . GLY A 1 102 ? 11.095 1.455 -8.803 1.00 97.25 102 GLY A CA 1
ATOM 814 C C . GLY A 1 102 ? 10.863 2.840 -9.393 1.00 97.25 102 GLY A C 1
ATOM 815 O O . GLY A 1 102 ? 10.865 3.808 -8.631 1.00 97.25 102 GLY A O 1
ATOM 816 N N . ALA A 1 103 ? 10.663 2.955 -10.709 1.00 98.12 103 ALA A N 1
ATOM 817 C CA . ALA A 1 103 ? 10.337 4.228 -11.351 1.00 98.12 103 ALA A CA 1
ATOM 818 C C . ALA A 1 103 ? 8.967 4.742 -10.878 1.00 98.12 103 ALA A C 1
ATOM 820 O O . ALA A 1 103 ? 8.894 5.857 -10.363 1.00 98.12 103 ALA A O 1
ATOM 821 N N . LEU A 1 104 ? 7.932 3.894 -10.890 1.00 98.31 104 LEU A N 1
ATOM 822 C CA . LEU A 1 104 ? 6.607 4.221 -10.344 1.00 98.31 104 LEU A CA 1
ATOM 823 C C . LEU A 1 104 ? 6.654 4.551 -8.846 1.00 98.31 104 LEU A C 1
ATOM 825 O O . LEU A 1 104 ? 6.103 5.563 -8.425 1.00 98.31 104 LEU A O 1
ATOM 829 N N . SER A 1 105 ? 7.401 3.785 -8.042 1.00 97.88 105 SER A N 1
ATOM 830 C CA . SER A 1 105 ? 7.604 4.097 -6.614 1.00 97.88 105 SER A CA 1
ATOM 831 C C . SER A 1 105 ? 8.289 5.454 -6.387 1.00 97.88 105 SER A C 1
ATOM 833 O O . SER A 1 105 ? 7.992 6.164 -5.423 1.00 97.88 105 SER A O 1
ATOM 835 N N . LYS A 1 106 ? 9.231 5.849 -7.251 1.00 98.31 106 LYS A N 1
ATOM 836 C CA . LYS A 1 106 ? 9.867 7.176 -7.184 1.00 98.31 106 LYS A CA 1
ATOM 837 C C . LYS A 1 106 ? 8.906 8.277 -7.624 1.00 98.31 106 LYS A C 1
ATOM 839 O O . LYS A 1 106 ? 8.871 9.315 -6.962 1.00 98.31 106 LYS A O 1
ATOM 844 N N . TYR A 1 107 ? 8.147 8.050 -8.693 1.00 98.12 107 TYR A N 1
ATOM 845 C CA . TYR A 1 107 ? 7.165 8.998 -9.207 1.00 98.12 107 TYR A CA 1
ATOM 846 C C . TYR A 1 107 ? 6.056 9.260 -8.178 1.00 98.12 107 TYR A C 1
ATOM 848 O O . TYR A 1 107 ? 5.792 10.410 -7.846 1.00 98.12 107 TYR A O 1
ATOM 856 N N . GLU A 1 108 ? 5.529 8.213 -7.541 1.00 97.62 108 GLU A N 1
ATOM 857 C CA . GLU A 1 108 ? 4.575 8.315 -6.431 1.00 97.62 108 GLU A CA 1
ATOM 858 C C . GLU A 1 108 ? 5.087 9.231 -5.306 1.00 97.62 108 GLU A C 1
ATOM 860 O O . GLU A 1 108 ? 4.418 10.186 -4.903 1.00 97.62 108 GLU A O 1
ATOM 865 N N . ARG A 1 109 ? 6.318 8.999 -4.823 1.00 97.19 109 ARG A N 1
ATOM 866 C CA . ARG A 1 109 ? 6.930 9.851 -3.788 1.00 97.19 109 ARG A CA 1
ATOM 867 C C . ARG A 1 109 ? 7.099 11.294 -4.250 1.00 97.19 109 ARG A C 1
ATOM 869 O O . ARG A 1 109 ? 6.943 12.211 -3.445 1.00 97.19 109 ARG A O 1
ATOM 876 N N . LYS A 1 110 ? 7.418 11.513 -5.526 1.00 97.69 110 LYS A N 1
ATOM 877 C CA . LYS A 1 110 ? 7.473 12.855 -6.113 1.00 97.69 110 LYS A CA 1
ATOM 878 C C . LYS A 1 110 ? 6.094 13.520 -6.068 1.00 97.69 110 LYS A C 1
ATOM 880 O O . LYS A 1 110 ? 6.019 14.642 -5.575 1.00 97.69 110 LYS A O 1
ATOM 885 N N . CYS A 1 111 ? 5.023 12.845 -6.485 1.00 96.94 111 CYS A N 1
ATOM 886 C CA . CYS A 1 111 ? 3.656 13.377 -6.423 1.00 96.94 111 CYS A CA 1
ATOM 887 C C . CYS A 1 111 ? 3.246 13.755 -4.996 1.00 96.94 111 CYS A C 1
ATOM 889 O O . CYS A 1 111 ? 2.743 14.854 -4.766 1.00 96.94 111 CYS A O 1
ATOM 891 N N . ILE A 1 112 ? 3.532 12.888 -4.019 1.00 95.31 112 ILE A N 1
ATOM 892 C CA . ILE A 1 112 ? 3.264 13.161 -2.599 1.00 95.31 112 ILE A CA 1
ATOM 893 C C . ILE A 1 112 ? 4.034 14.401 -2.128 1.00 95.31 112 ILE A C 1
ATOM 895 O O . ILE A 1 112 ? 3.456 15.288 -1.501 1.00 95.31 112 ILE A O 1
ATOM 899 N N . ASN A 1 113 ? 5.326 14.501 -2.452 1.00 96.88 113 ASN A N 1
ATOM 900 C CA . ASN A 1 113 ? 6.149 15.647 -2.060 1.00 96.88 113 ASN A CA 1
ATOM 901 C C . ASN A 1 113 ? 5.656 16.960 -2.680 1.00 96.88 113 ASN A C 1
ATOM 903 O O . ASN A 1 113 ? 5.625 17.973 -1.983 1.00 96.88 113 ASN A O 1
ATOM 907 N N . LEU A 1 114 ? 5.247 16.938 -3.950 1.00 96.69 114 LEU A N 1
ATOM 908 C CA . LEU A 1 114 ? 4.669 18.094 -4.639 1.00 96.69 114 LEU A CA 1
ATOM 909 C C . LEU A 1 114 ? 3.337 18.524 -4.005 1.00 96.69 114 LEU A C 1
ATOM 911 O O . LEU A 1 114 ? 3.092 19.718 -3.829 1.00 96.69 114 LEU A O 1
ATOM 915 N N . ALA A 1 115 ? 2.489 17.574 -3.609 1.00 95.75 115 ALA A N 1
ATOM 916 C CA . ALA A 1 115 ? 1.235 17.876 -2.925 1.00 95.75 115 ALA A CA 1
ATOM 917 C C . ALA A 1 115 ? 1.474 18.490 -1.533 1.00 95.75 115 ALA A C 1
ATOM 919 O O . ALA A 1 115 ? 0.867 19.502 -1.182 1.00 95.75 115 ALA A O 1
ATOM 920 N N . VAL A 1 116 ? 2.393 17.919 -0.748 1.00 94.38 116 VAL A N 1
ATOM 921 C CA . VAL A 1 116 ? 2.667 18.359 0.630 1.00 94.38 116 VAL A CA 1
ATOM 922 C C . VAL A 1 116 ? 3.412 19.695 0.675 1.00 94.38 116 VAL A C 1
ATOM 924 O O . VAL A 1 116 ? 3.024 20.583 1.435 1.00 94.38 116 VAL A O 1
ATOM 927 N N . ASN A 1 117 ? 4.475 19.847 -0.117 1.00 95.81 117 ASN A N 1
ATOM 928 C CA . ASN A 1 117 ? 5.384 20.992 -0.010 1.00 95.81 117 ASN A CA 1
ATOM 929 C C . ASN A 1 117 ? 5.020 22.123 -0.976 1.00 95.81 117 ASN A C 1
ATOM 931 O O . ASN A 1 117 ? 5.080 23.293 -0.601 1.00 95.81 117 ASN A O 1
ATOM 935 N N . ASP A 1 118 ? 4.601 21.778 -2.195 1.00 95.00 118 ASP A N 1
ATOM 936 C CA . ASP A 1 118 ? 4.343 22.742 -3.271 1.00 95.00 118 ASP A CA 1
ATOM 937 C C . ASP A 1 118 ? 2.845 22.992 -3.511 1.00 95.00 118 ASP A C 1
ATOM 939 O O . ASP A 1 118 ? 2.486 23.815 -4.353 1.00 95.00 118 ASP A O 1
ATOM 943 N N . LYS A 1 119 ? 1.963 22.312 -2.759 1.00 92.88 119 LYS A N 1
ATOM 944 C CA . LYS A 1 119 ? 0.491 22.382 -2.866 1.00 92.88 119 LYS A CA 1
ATOM 945 C C . LYS A 1 119 ? -0.051 22.039 -4.258 1.00 92.88 119 LYS A C 1
ATOM 947 O O . LYS A 1 119 ? -1.154 22.460 -4.607 1.00 92.88 119 LYS A O 1
ATOM 952 N N . LYS A 1 120 ? 0.706 21.257 -5.031 1.00 93.44 120 LYS A N 1
ATOM 953 C CA . LYS A 1 120 ? 0.327 20.775 -6.365 1.00 93.44 120 LYS A CA 1
ATOM 954 C C . LYS A 1 120 ? -0.446 19.468 -6.261 1.00 93.44 120 LYS A C 1
ATOM 956 O O . LYS A 1 120 ? 0.071 18.390 -6.556 1.00 93.44 120 LYS A O 1
ATOM 961 N N . ASN A 1 121 ? -1.669 19.563 -5.752 1.00 94.62 121 ASN A N 1
ATOM 962 C CA . ASN A 1 121 ? -2.519 18.396 -5.517 1.00 94.62 121 ASN A CA 1
ATOM 963 C C . ASN A 1 121 ? -2.950 17.723 -6.825 1.00 94.62 121 ASN A C 1
ATOM 965 O O . ASN A 1 121 ? -3.161 16.516 -6.835 1.00 94.62 121 ASN A O 1
ATOM 969 N N . GLU A 1 122 ? -3.040 18.482 -7.917 1.00 96.00 122 GLU A N 1
ATOM 970 C CA . GLU A 1 122 ? -3.444 18.004 -9.238 1.00 96.00 122 GLU A CA 1
ATOM 971 C C . GLU A 1 122 ? -2.565 16.856 -9.749 1.00 96.00 122 GLU A C 1
ATOM 973 O O . GLU A 1 122 ? -3.085 15.884 -10.283 1.00 96.00 122 GLU A O 1
ATOM 978 N N . VAL A 1 123 ? -1.257 16.907 -9.482 1.00 96.19 123 VAL A N 1
ATOM 979 C CA . VAL A 1 123 ? -0.302 15.873 -9.912 1.00 96.19 123 VAL A CA 1
ATOM 980 C C . VAL A 1 123 ? -0.513 14.570 -9.133 1.00 96.19 123 VAL A C 1
ATOM 982 O O . VAL A 1 123 ? -0.352 13.476 -9.666 1.00 96.19 123 VAL A O 1
ATOM 985 N N . LEU A 1 124 ? -0.881 14.672 -7.852 1.00 95.19 124 LEU A N 1
ATOM 986 C CA . LEU A 1 124 ? -1.204 13.504 -7.035 1.00 95.19 124 LEU A CA 1
ATOM 987 C C . LEU A 1 124 ? -2.578 12.928 -7.392 1.00 95.19 124 LEU A C 1
ATOM 989 O O . LEU A 1 124 ? -2.726 11.711 -7.396 1.00 95.19 124 LEU A O 1
ATOM 993 N N . CYS A 1 125 ? -3.567 13.775 -7.687 1.00 94.62 125 CYS A N 1
ATOM 994 C CA . CYS A 1 125 ? -4.880 13.328 -8.153 1.00 94.62 125 CYS A CA 1
ATOM 995 C C . CYS A 1 125 ? -4.761 12.541 -9.460 1.00 94.62 125 CYS A C 1
ATOM 997 O O . CYS A 1 125 ? -5.257 11.422 -9.523 1.00 94.62 125 CYS A O 1
ATOM 999 N N . ASP A 1 126 ? -4.032 13.077 -10.440 1.00 95.88 126 ASP A N 1
ATOM 1000 C CA . ASP A 1 126 ? -3.794 12.395 -11.712 1.00 95.88 126 ASP A CA 1
ATOM 1001 C C . ASP A 1 126 ? -3.097 11.039 -11.519 1.00 95.88 126 ASP A C 1
ATOM 1003 O O . ASP A 1 126 ? -3.545 10.031 -12.063 1.00 95.88 126 ASP A O 1
ATOM 1007 N N . PHE A 1 127 ? -2.079 10.981 -10.651 1.00 96.12 127 PHE A N 1
ATOM 1008 C CA . PHE A 1 127 ? -1.436 9.721 -10.283 1.00 96.12 127 PHE A CA 1
ATOM 1009 C C . PHE A 1 127 ? -2.425 8.710 -9.684 1.00 96.12 127 PHE A C 1
ATOM 1011 O O . PHE A 1 127 ? -2.447 7.558 -10.104 1.00 96.12 127 PHE A O 1
ATOM 1018 N N . LEU A 1 128 ? -3.251 9.113 -8.715 1.00 93.56 128 LEU A N 1
ATOM 1019 C CA . LEU A 1 128 ? -4.207 8.204 -8.067 1.00 93.56 128 LEU A CA 1
ATOM 1020 C C . LEU A 1 128 ? -5.268 7.663 -9.037 1.00 93.56 128 LEU A C 1
ATOM 1022 O O . LEU A 1 128 ? -5.804 6.582 -8.804 1.00 93.56 128 LEU A O 1
ATOM 1026 N N . GLU A 1 129 ? -5.572 8.406 -10.099 1.00 93.81 129 GLU A N 1
ATOM 1027 C CA . GLU A 1 129 ? -6.536 8.008 -11.124 1.00 93.81 129 GLU A CA 1
ATOM 1028 C C . GLU A 1 129 ? -5.900 7.128 -12.211 1.00 93.81 129 GLU A C 1
ATOM 1030 O O . GLU A 1 129 ? -6.537 6.180 -12.669 1.00 93.81 129 GLU A O 1
ATOM 1035 N N . ASN A 1 130 ? -4.638 7.380 -12.581 1.00 95.94 130 ASN A N 1
ATOM 1036 C CA . ASN A 1 130 ? -4.026 6.799 -13.782 1.00 95.94 130 ASN A CA 1
ATOM 1037 C C . ASN A 1 130 ? -2.835 5.857 -13.533 1.00 95.94 130 ASN A C 1
ATOM 1039 O O . ASN A 1 130 ? -2.361 5.221 -14.470 1.00 95.94 130 ASN A O 1
ATOM 1043 N N . ALA A 1 131 ? -2.334 5.704 -12.302 1.00 96.06 131 ALA A N 1
ATOM 1044 C CA . ALA A 1 131 ? -1.119 4.918 -12.034 1.00 96.06 131 ALA A CA 1
ATOM 1045 C C . ALA A 1 131 ? -1.292 3.384 -12.074 1.00 96.06 131 ALA A C 1
ATOM 1047 O O . ALA A 1 131 ? -0.360 2.651 -11.740 1.00 96.06 131 ALA A O 1
ATOM 1048 N N . SER A 1 132 ? -2.459 2.876 -12.47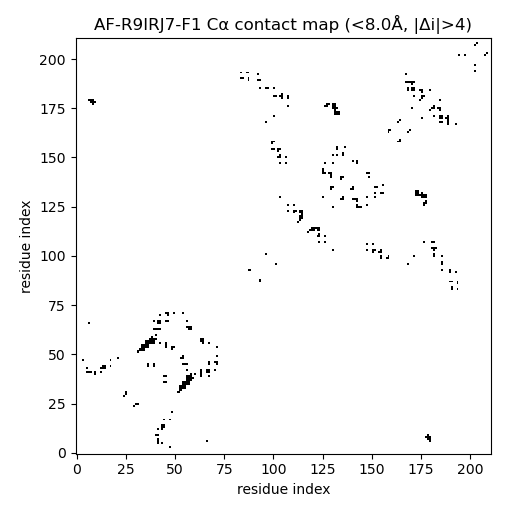4 1.00 96.38 132 SER A N 1
ATOM 1049 C CA . SER A 1 132 ? -2.712 1.439 -12.618 1.00 96.38 132 SER A CA 1
ATOM 1050 C C . SER A 1 132 ? -1.968 0.867 -13.830 1.00 96.38 132 SER A C 1
ATOM 1052 O O . SER A 1 132 ? -2.312 1.152 -14.977 1.00 96.38 132 SER A O 1
ATOM 1054 N N . LEU A 1 133 ? -0.983 -0.006 -13.590 1.00 96.44 133 LEU A N 1
ATOM 1055 C CA . LEU A 1 133 ? -0.256 -0.693 -14.667 1.00 96.44 133 LEU A CA 1
ATOM 1056 C C . LEU A 1 133 ? -1.154 -1.613 -15.502 1.00 96.44 133 LEU A C 1
ATOM 1058 O O . LEU A 1 133 ? -0.976 -1.709 -16.713 1.00 96.44 133 LEU A O 1
ATOM 1062 N N . VAL A 1 134 ? -2.130 -2.275 -14.875 1.00 95.75 134 VAL A N 1
ATOM 1063 C CA . VAL A 1 134 ? -3.102 -3.120 -15.590 1.00 95.75 134 VAL A CA 1
ATOM 1064 C C . VAL A 1 134 ? -3.979 -2.280 -16.508 1.00 95.75 134 VAL A C 1
ATOM 1066 O O . VAL A 1 134 ? -4.205 -2.662 -17.652 1.00 95.75 134 VAL A O 1
ATOM 1069 N N . SER A 1 135 ? -4.466 -1.137 -16.020 1.00 95.94 135 SER A N 1
ATOM 1070 C CA . SER A 1 135 ? -5.292 -0.229 -16.822 1.00 95.94 135 SER A CA 1
ATOM 1071 C C . SER A 1 135 ? -4.483 0.353 -17.977 1.00 95.94 135 SER A C 1
ATOM 1073 O O . SER A 1 135 ? -4.943 0.321 -19.115 1.00 95.94 135 SER A O 1
ATOM 1075 N N . TYR A 1 136 ? -3.239 0.775 -17.722 1.00 96.75 136 TYR A N 1
ATOM 1076 C CA . TYR A 1 136 ? -2.313 1.208 -18.771 1.00 96.75 136 TYR A CA 1
ATOM 1077 C C . TYR A 1 136 ? -2.144 0.142 -19.861 1.00 96.75 136 TYR A C 1
ATOM 1079 O O . TYR A 1 136 ? -2.299 0.424 -21.047 1.00 96.75 136 TYR A O 1
ATOM 1087 N N . ASP A 1 137 ? -1.902 -1.105 -19.463 1.00 95.75 137 ASP A N 1
ATOM 1088 C CA . ASP A 1 137 ? -1.724 -2.221 -20.389 1.00 95.75 137 ASP A CA 1
ATOM 1089 C C . ASP A 1 137 ? -2.977 -2.573 -21.201 1.00 95.75 137 ASP A C 1
ATOM 1091 O O . ASP A 1 137 ? -2.866 -3.111 -22.305 1.00 95.75 137 ASP A O 1
ATOM 1095 N N . ASN A 1 138 ? -4.160 -2.269 -20.668 1.00 95.62 138 ASN A N 1
ATOM 1096 C CA . ASN A 1 138 ? -5.433 -2.401 -21.373 1.00 95.62 138 ASN A CA 1
ATOM 1097 C C . ASN A 1 138 ? -5.740 -1.194 -22.279 1.00 95.62 138 ASN A C 1
ATOM 1099 O O . ASN A 1 138 ? -6.751 -1.205 -22.980 1.00 95.62 138 ASN A O 1
ATOM 1103 N N . GLY A 1 139 ? -4.871 -0.178 -22.306 1.00 94.38 139 GLY A N 1
ATOM 1104 C CA . GLY A 1 139 ? -5.062 1.048 -23.081 1.00 94.38 139 GLY A CA 1
ATOM 1105 C C . GLY A 1 139 ? -6.009 2.055 -22.425 1.00 94.38 139 GLY A C 1
ATOM 1106 O O . GLY A 1 139 ? -6.583 2.881 -23.125 1.00 94.38 139 GLY A O 1
ATOM 1107 N N . GLU A 1 140 ? -6.182 1.986 -21.104 1.00 92.56 140 GLU A N 1
ATOM 1108 C CA . GLU A 1 140 ? -7.113 2.805 -20.312 1.00 92.56 140 GLU A CA 1
ATOM 1109 C C . GLU A 1 140 ? -6.392 3.904 -19.501 1.00 92.56 140 GLU A C 1
ATOM 1111 O O . GLU A 1 140 ? -6.841 4.282 -18.424 1.00 92.56 140 GLU A O 1
ATOM 1116 N N . CYS A 1 141 ? -5.239 4.392 -19.968 1.00 90.25 141 CYS A N 1
ATOM 1117 C CA . CYS A 1 141 ? -4.522 5.493 -19.319 1.00 90.25 141 CYS A CA 1
ATOM 1118 C C . CYS A 1 141 ? -4.910 6.832 -19.953 1.00 90.25 141 CYS A C 1
ATOM 1120 O O . CYS A 1 141 ? -4.662 7.047 -21.138 1.00 90.25 141 CYS A O 1
ATOM 1122 N N . GLU A 1 142 ? -5.458 7.742 -19.149 1.00 92.88 142 GLU A N 1
ATOM 1123 C CA . GLU A 1 142 ? -5.874 9.089 -19.564 1.00 92.88 142 GLU A CA 1
ATOM 1124 C C . GLU A 1 142 ? -5.101 10.183 -18.801 1.00 92.88 142 GLU A C 1
ATOM 1126 O O . GLU A 1 142 ? -5.586 11.301 -18.624 1.00 92.88 142 GLU A O 1
ATOM 1131 N N . SER A 1 143 ? -3.885 9.854 -18.342 1.00 93.00 143 SER A N 1
ATOM 1132 C CA . SER A 1 143 ? -2.986 10.775 -17.636 1.00 93.00 143 SER A CA 1
ATOM 1133 C C . SER A 1 143 ? -2.805 12.088 -18.397 1.00 93.00 143 SER A C 1
ATOM 1135 O O . SER A 1 143 ? -2.525 12.104 -19.596 1.00 93.00 143 SER A O 1
ATOM 1137 N N . SER A 1 144 ? -2.883 13.204 -17.675 1.00 93.94 144 SER A N 1
ATOM 1138 C CA . SER A 1 144 ? -2.562 14.534 -18.209 1.00 93.94 144 SER A CA 1
ATOM 1139 C C . SER A 1 144 ? -1.056 14.833 -18.220 1.00 93.94 144 SER A C 1
ATOM 1141 O O . SER A 1 144 ? -0.649 15.917 -18.647 1.00 93.94 144 SER A O 1
ATOM 1143 N N . TYR A 1 145 ? -0.226 13.913 -17.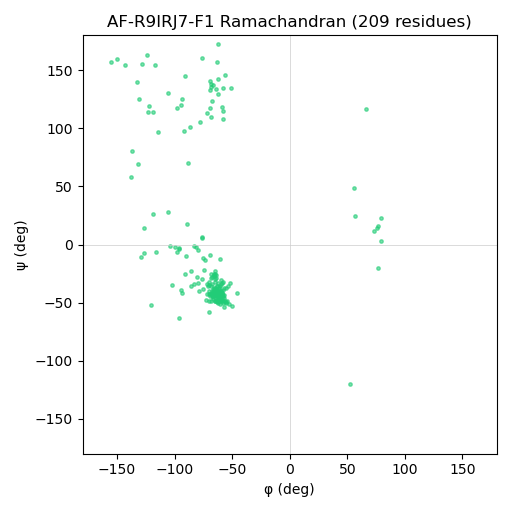719 1.00 95.56 145 TYR A N 1
ATOM 1144 C CA . TYR A 1 145 ? 1.217 14.086 -17.569 1.00 95.56 145 TYR A CA 1
ATOM 1145 C C . TYR A 1 145 ? 1.997 12.989 -18.302 1.00 95.56 145 TYR A C 1
ATOM 1147 O O . TYR A 1 145 ? 2.017 11.835 -17.864 1.00 95.56 145 TYR A O 1
ATOM 1155 N N . ASP A 1 146 ? 2.739 13.391 -19.340 1.00 96.00 146 ASP A N 1
ATOM 1156 C CA . ASP A 1 146 ? 3.619 12.514 -20.132 1.00 96.00 146 ASP A CA 1
ATOM 1157 C C . ASP A 1 146 ? 4.611 11.735 -19.251 1.00 96.00 146 ASP A C 1
ATOM 1159 O O . ASP A 1 146 ? 4.893 10.569 -19.494 1.00 96.00 146 ASP A O 1
ATOM 1163 N N . GLU A 1 147 ? 5.111 12.353 -18.174 1.00 97.50 147 GLU A N 1
ATOM 1164 C CA . GLU A 1 147 ? 6.074 11.710 -17.272 1.00 97.50 147 GLU A CA 1
ATOM 1165 C C . GLU A 1 147 ? 5.489 10.473 -16.563 1.00 97.50 147 GLU A C 1
ATOM 1167 O O . GLU A 1 147 ? 6.212 9.497 -16.344 1.00 97.50 147 GLU A O 1
ATOM 1172 N N . LEU A 1 148 ? 4.196 10.490 -16.207 1.00 97.56 148 LEU A N 1
ATOM 1173 C CA . LEU A 1 148 ? 3.529 9.312 -15.647 1.00 97.56 148 LEU A CA 1
ATOM 1174 C C . LEU A 1 148 ? 3.373 8.235 -16.721 1.00 97.56 148 LEU A C 1
ATOM 1176 O O . LEU A 1 148 ? 3.676 7.073 -16.458 1.00 97.56 148 LEU A O 1
ATOM 1180 N N . GLU A 1 149 ? 2.953 8.617 -17.928 1.00 97.38 149 GLU A N 1
ATOM 1181 C CA . GLU A 1 149 ? 2.773 7.685 -19.043 1.00 97.38 149 GLU A CA 1
ATOM 1182 C C . GLU A 1 149 ? 4.092 7.000 -19.431 1.00 97.38 149 GLU A C 1
ATOM 1184 O O . GLU A 1 149 ? 4.144 5.775 -19.557 1.00 97.38 149 GLU A O 1
ATOM 1189 N N . ASP A 1 150 ? 5.184 7.759 -19.528 1.00 97.88 150 ASP A N 1
ATOM 1190 C CA . ASP A 1 150 ? 6.529 7.236 -19.780 1.00 97.88 150 ASP A CA 1
ATOM 1191 C C . ASP A 1 150 ? 6.971 6.267 -18.676 1.00 97.88 150 ASP A C 1
ATOM 1193 O O . ASP A 1 150 ? 7.538 5.206 -18.957 1.00 97.88 150 ASP A O 1
ATOM 1197 N N . THR A 1 151 ? 6.672 6.598 -17.417 1.00 98.25 151 THR A N 1
ATOM 1198 C CA . THR A 1 151 ? 7.005 5.752 -16.264 1.00 98.25 151 THR A CA 1
ATOM 1199 C C . THR A 1 151 ? 6.193 4.451 -16.269 1.00 98.25 151 THR A C 1
ATOM 1201 O O . THR A 1 151 ? 6.750 3.374 -16.038 1.00 98.25 151 THR A O 1
ATOM 1204 N N . LEU A 1 152 ? 4.895 4.515 -16.582 1.00 98.44 152 LEU A N 1
ATOM 1205 C CA . LEU A 1 152 ? 4.030 3.342 -16.751 1.00 98.44 152 LEU A CA 1
ATOM 1206 C C . LEU A 1 152 ? 4.523 2.456 -17.893 1.00 98.44 152 LEU A C 1
ATOM 1208 O O 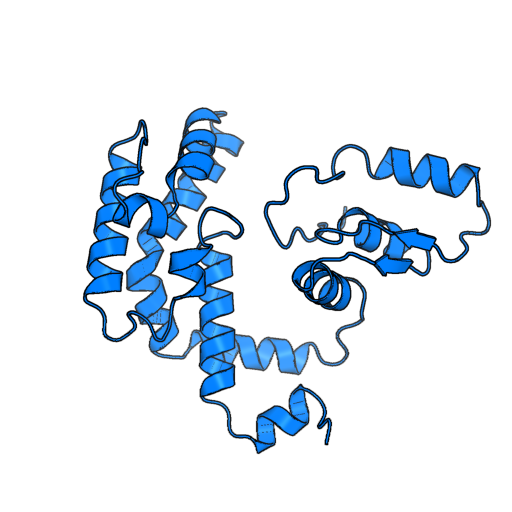. LEU A 1 152 ? 4.655 1.244 -17.718 1.00 98.44 152 LEU A O 1
ATOM 1212 N N . LYS A 1 153 ? 4.868 3.059 -19.031 1.00 98.25 153 LYS A N 1
ATOM 1213 C CA . LYS A 1 153 ? 5.417 2.363 -20.195 1.00 98.25 153 LYS A CA 1
ATOM 1214 C C . LYS A 1 153 ? 6.709 1.629 -19.865 1.00 98.25 153 LYS A C 1
ATOM 1216 O O . LYS A 1 153 ? 6.842 0.453 -20.203 1.00 98.25 153 LYS A O 1
ATOM 1221 N N . GLU A 1 154 ? 7.656 2.298 -19.206 1.00 98.19 154 GLU A N 1
ATOM 1222 C CA . GLU A 1 154 ? 8.920 1.691 -18.781 1.00 98.19 154 GLU A CA 1
ATOM 1223 C C . GLU A 1 154 ? 8.662 0.475 -17.883 1.00 98.19 154 GLU A C 1
ATOM 1225 O O . GLU A 1 154 ? 9.149 -0.622 -18.169 1.00 98.19 154 GLU A O 1
ATOM 1230 N N . CYS A 1 155 ? 7.875 0.656 -16.820 1.00 98.31 155 CYS A N 1
ATOM 1231 C CA . CYS A 1 155 ? 7.575 -0.401 -15.860 1.00 98.31 155 CYS A CA 1
ATOM 1232 C C . CYS A 1 155 ? 6.803 -1.564 -16.500 1.00 98.31 155 CYS A C 1
ATOM 1234 O O . CYS A 1 155 ? 7.122 -2.721 -16.227 1.00 98.31 155 CYS A O 1
ATOM 1236 N N . SER A 1 156 ? 5.839 -1.280 -17.380 1.00 98.00 156 SER A N 1
ATOM 1237 C CA . SER A 1 156 ? 5.080 -2.294 -18.121 1.00 98.00 156 SER A CA 1
ATOM 1238 C C . SER A 1 156 ? 5.999 -3.149 -18.992 1.00 98.00 156 SER A C 1
ATOM 1240 O O . SER A 1 156 ? 5.999 -4.379 -18.880 1.00 98.00 156 SER A O 1
ATOM 1242 N N . VAL A 1 157 ? 6.849 -2.515 -19.809 1.00 98.06 157 VAL A N 1
ATOM 1243 C CA . VAL A 1 157 ? 7.791 -3.230 -20.681 1.00 98.06 157 VAL A CA 1
ATOM 1244 C C . VAL A 1 157 ? 8.758 -4.068 -19.851 1.00 98.06 157 VAL A C 1
ATOM 1246 O O . VAL A 1 157 ? 8.941 -5.252 -20.148 1.00 98.06 157 VAL A O 1
ATOM 1249 N N . LYS A 1 158 ? 9.342 -3.498 -18.790 1.00 98.19 158 LYS A N 1
ATOM 1250 C CA . LYS A 1 158 ? 10.241 -4.228 -17.886 1.00 98.19 158 LYS A CA 1
ATOM 1251 C C . LYS A 1 158 ? 9.549 -5.426 -17.251 1.00 98.19 158 LYS A C 1
ATOM 1253 O O . LYS A 1 158 ? 10.098 -6.522 -17.286 1.00 98.19 158 LYS A O 1
ATOM 1258 N N . TYR A 1 159 ? 8.337 -5.252 -16.723 1.00 97.94 159 TYR A N 1
ATOM 1259 C CA . TYR A 1 159 ? 7.635 -6.342 -16.055 1.00 97.94 159 TYR A CA 1
ATOM 1260 C C . TYR A 1 159 ? 7.297 -7.465 -17.037 1.00 97.94 159 TYR A C 1
ATOM 1262 O O . TYR A 1 159 ? 7.643 -8.618 -16.790 1.00 97.94 159 TYR A O 1
ATOM 1270 N N . ARG A 1 160 ? 6.713 -7.130 -18.194 1.00 96.12 160 ARG A N 1
ATOM 1271 C CA . ARG A 1 160 ? 6.280 -8.092 -19.226 1.00 96.12 160 ARG A CA 1
ATOM 1272 C C . ARG A 1 160 ? 7.419 -8.865 -19.879 1.00 96.12 160 ARG A C 1
ATOM 1274 O O . ARG A 1 160 ? 7.189 -9.953 -20.399 1.00 96.12 160 ARG A O 1
ATOM 1281 N N . THR A 1 161 ? 8.621 -8.299 -19.891 1.00 96.81 161 THR A N 1
ATOM 1282 C CA . THR A 1 161 ? 9.816 -8.944 -20.455 1.00 96.81 161 THR A CA 1
ATOM 1283 C C . THR A 1 161 ? 10.690 -9.623 -19.400 1.00 96.81 161 THR A C 1
ATOM 1285 O O . THR A 1 161 ? 11.632 -10.327 -19.763 1.00 96.81 161 THR A O 1
ATOM 1288 N N . SER A 1 162 ? 10.378 -9.453 -18.111 1.00 96.56 162 SER A N 1
ATOM 1289 C CA . SER A 1 162 ? 11.109 -10.091 -17.015 1.00 96.56 162 SER A CA 1
ATOM 1290 C C . SER A 1 162 ? 10.752 -11.571 -16.865 1.00 96.56 162 SER A C 1
ATOM 1292 O O . SER A 1 162 ? 9.684 -12.024 -17.281 1.00 96.56 162 SER A O 1
ATOM 1294 N N . GLY A 1 163 ? 11.626 -12.325 -16.193 1.00 94.06 163 GLY A N 1
ATOM 1295 C CA . GLY A 1 163 ? 11.337 -13.709 -15.807 1.00 94.06 163 GLY A CA 1
ATOM 1296 C C . GLY A 1 163 ? 10.260 -13.835 -14.723 1.00 94.06 163 GLY A C 1
ATOM 1297 O O . GLY A 1 163 ? 9.816 -14.947 -14.457 1.00 94.06 163 GLY A O 1
ATOM 1298 N N . MET A 1 164 ? 9.843 -12.716 -14.117 1.00 93.00 164 MET A N 1
ATOM 1299 C CA . MET A 1 164 ? 8.869 -12.656 -13.021 1.00 93.00 164 MET A CA 1
ATOM 1300 C C . MET A 1 164 ? 7.422 -12.516 -13.505 1.00 93.00 164 MET A C 1
ATOM 1302 O O . MET A 1 164 ? 6.491 -12.596 -12.699 1.00 93.00 164 MET A O 1
ATOM 1306 N N . PHE A 1 165 ? 7.207 -12.257 -14.799 1.00 94.31 165 PHE A N 1
ATOM 1307 C CA . PHE A 1 165 ? 5.876 -11.976 -15.325 1.00 94.31 165 PHE A CA 1
ATOM 1308 C C . PHE A 1 165 ? 4.912 -13.141 -15.064 1.00 94.31 165 PHE A C 1
ATOM 1310 O O . PHE A 1 165 ? 5.102 -14.257 -15.547 1.00 94.31 165 PHE A O 1
ATOM 1317 N N . GLY A 1 166 ? 3.847 -12.869 -14.306 1.00 88.94 166 GLY A N 1
ATOM 1318 C CA . GLY A 1 166 ? 2.834 -13.865 -13.951 1.00 88.94 166 GLY A CA 1
ATOM 1319 C C . GLY A 1 166 ? 3.219 -14.815 -12.808 1.00 88.94 166 GLY A C 1
ATOM 1320 O O . GLY A 1 166 ? 2.424 -15.696 -12.478 1.00 88.94 166 GLY A O 1
ATOM 1321 N N . THR A 1 167 ? 4.382 -14.646 -12.173 1.00 90.38 167 THR A N 1
ATOM 1322 C CA . THR A 1 167 ? 4.841 -15.490 -11.052 1.00 90.38 167 THR A CA 1
ATOM 1323 C C . THR A 1 167 ? 5.087 -14.688 -9.774 1.00 90.38 167 THR A C 1
ATOM 1325 O O . THR A 1 167 ? 4.528 -15.010 -8.714 1.00 90.38 167 THR A O 1
ATOM 1328 N N . GLU A 1 168 ? 5.869 -13.618 -9.873 1.00 94.50 168 GLU A N 1
ATOM 1329 C CA . GLU A 1 168 ? 6.197 -12.669 -8.808 1.00 94.50 168 GLU A CA 1
ATOM 1330 C C . GLU A 1 168 ? 5.832 -11.238 -9.246 1.00 94.50 168 GLU A C 1
ATOM 1332 O O . GLU A 1 168 ? 5.584 -10.979 -10.421 1.00 94.50 168 GLU A O 1
ATOM 1337 N N . GLY A 1 169 ? 5.742 -10.290 -8.308 1.00 96.25 169 GLY A N 1
ATOM 1338 C CA . GLY A 1 169 ? 5.385 -8.900 -8.639 1.00 96.25 169 GLY A CA 1
ATOM 1339 C C . GLY A 1 169 ? 3.910 -8.693 -9.000 1.00 96.25 169 GLY A C 1
ATOM 1340 O O . GLY A 1 169 ? 3.542 -7.644 -9.527 1.00 96.25 169 GLY A O 1
ATOM 1341 N N . ILE A 1 170 ? 3.064 -9.700 -8.759 1.00 96.62 170 ILE A N 1
ATOM 1342 C CA . ILE A 1 170 ? 1.645 -9.679 -9.130 1.00 96.62 170 ILE A CA 1
ATOM 1343 C C . ILE A 1 170 ? 0.906 -8.613 -8.321 1.00 96.62 170 ILE A C 1
ATOM 1345 O O . ILE A 1 170 ? 0.026 -7.944 -8.858 1.00 96.62 170 ILE A O 1
ATOM 1349 N N . ILE A 1 171 ? 1.249 -8.427 -7.044 1.00 97.06 171 ILE A N 1
ATOM 1350 C CA . ILE A 1 171 ? 0.586 -7.423 -6.209 1.00 97.06 171 ILE A CA 1
ATOM 1351 C C . ILE A 1 171 ? 0.971 -6.013 -6.662 1.00 97.06 171 ILE A C 1
ATOM 1353 O O . ILE A 1 171 ? 0.091 -5.162 -6.783 1.00 97.06 171 ILE A O 1
ATOM 1357 N N . SER A 1 172 ? 2.244 -5.771 -6.977 1.00 97.62 172 SER A N 1
ATOM 1358 C CA . SER A 1 172 ? 2.716 -4.510 -7.556 1.00 97.62 172 SER A CA 1
ATOM 1359 C C . SER A 1 172 ? 2.071 -4.208 -8.895 1.00 97.62 172 SER A C 1
ATOM 1361 O O . SER A 1 172 ? 1.686 -3.065 -9.129 1.00 97.62 172 SER A O 1
ATOM 1363 N N . TYR A 1 173 ? 1.895 -5.222 -9.737 1.00 97.62 173 TYR A N 1
ATOM 1364 C CA . TYR A 1 173 ? 1.248 -5.069 -11.031 1.00 97.62 173 TYR A CA 1
ATOM 1365 C C . TYR A 1 173 ? -0.251 -4.759 -10.914 1.00 97.62 173 TYR A C 1
ATOM 1367 O O . TYR A 1 173 ? -0.729 -3.822 -11.546 1.00 97.62 173 TYR A O 1
ATOM 1375 N N . LEU A 1 174 ? -0.991 -5.525 -10.102 1.00 95.88 174 LEU A N 1
ATOM 1376 C CA . LEU A 1 174 ? -2.454 -5.437 -10.032 1.00 95.88 174 LEU A CA 1
ATOM 1377 C C . LEU A 1 174 ? -2.974 -4.327 -9.109 1.00 95.88 174 LEU A C 1
ATOM 1379 O O . LEU A 1 174 ? -4.048 -3.785 -9.360 1.00 95.88 174 LEU A O 1
ATOM 1383 N N . TYR A 1 175 ? -2.271 -4.0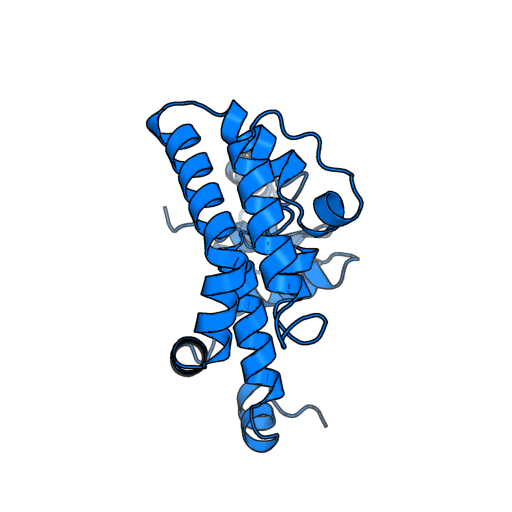35 -8.012 1.00 95.44 175 TYR A N 1
ATOM 1384 C CA . TYR A 1 175 ? -2.813 -3.222 -6.915 1.00 95.44 175 TYR A CA 1
ATOM 1385 C C . TYR A 1 175 ? -1.942 -2.017 -6.532 1.00 95.44 175 TYR A C 1
ATOM 1387 O O . TYR A 1 175 ? -2.377 -1.199 -5.712 1.00 95.44 175 TYR A O 1
ATOM 1395 N N . GLY A 1 176 ? -0.735 -1.903 -7.098 1.00 96.25 176 GLY A N 1
ATOM 1396 C CA . GLY A 1 176 ? 0.165 -0.770 -6.881 1.00 96.25 176 GLY A CA 1
ATOM 1397 C C . GLY A 1 176 ? -0.400 0.523 -7.467 1.00 96.25 176 GLY A C 1
ATOM 1398 O O . GLY A 1 176 ? -0.991 0.516 -8.542 1.00 96.25 176 GLY A O 1
ATOM 1399 N N . GLY A 1 177 ? -0.282 1.625 -6.728 1.00 92.62 177 GLY A N 1
ATOM 1400 C CA . GLY A 1 177 ? -0.809 2.940 -7.111 1.00 92.62 177 GLY A CA 1
ATOM 1401 C C . GLY A 1 177 ? -2.326 3.095 -6.940 1.00 92.62 177 GLY A C 1
ATOM 1402 O O . GLY A 1 177 ? -2.800 4.215 -6.792 1.00 92.62 177 GLY A O 1
ATOM 1403 N N . VAL A 1 178 ? -3.080 1.990 -6.883 1.00 90.38 178 VAL A N 1
ATOM 1404 C CA . VAL A 1 178 ? -4.547 1.993 -6.746 1.00 90.38 178 VAL A CA 1
ATOM 1405 C C . VAL A 1 178 ? -4.966 1.815 -5.284 1.00 90.38 178 VAL A C 1
ATOM 1407 O O . VAL A 1 178 ? -5.561 2.703 -4.673 1.00 90.38 178 VAL A O 1
ATOM 1410 N N . TYR A 1 179 ? -4.629 0.666 -4.691 1.00 89.88 179 TYR A N 1
ATOM 1411 C CA . TYR A 1 179 ? -5.025 0.323 -3.317 1.00 89.88 179 TYR A CA 1
ATOM 1412 C C . TYR A 1 179 ? -3.889 0.504 -2.317 1.00 89.88 179 TYR A C 1
ATOM 1414 O O . TYR A 1 179 ? -4.120 0.888 -1.168 1.00 89.88 179 TYR A O 1
ATOM 1422 N N . PHE A 1 180 ? -2.669 0.227 -2.763 1.00 93.81 180 PHE A N 1
ATOM 1423 C CA . PHE A 1 180 ? -1.447 0.283 -1.976 1.00 93.81 180 PHE A CA 1
ATOM 1424 C C . PHE A 1 180 ? -0.418 1.128 -2.715 1.00 93.81 180 PHE A C 1
ATOM 1426 O O . PHE A 1 180 ? -0.424 1.185 -3.946 1.00 93.81 180 PHE A O 1
ATOM 1433 N N . SER A 1 181 ? 0.523 1.710 -1.980 1.00 95.38 181 SER A N 1
ATOM 1434 C CA . SER A 1 181 ? 1.679 2.330 -2.615 1.00 95.38 181 SER A CA 1
ATOM 1435 C C . SER A 1 181 ? 2.519 1.296 -3.366 1.00 95.38 181 SER A C 1
ATOM 1437 O O . SER A 1 181 ? 2.512 0.097 -3.046 1.00 95.38 181 SER A O 1
ATOM 1439 N N . PHE A 1 182 ? 3.297 1.733 -4.354 1.00 97.19 182 PHE A N 1
ATOM 1440 C CA . PHE A 1 182 ? 4.200 0.812 -5.054 1.00 97.19 182 PHE A CA 1
ATOM 1441 C C . PHE A 1 182 ? 5.243 0.220 -4.100 1.00 97.19 182 PHE A C 1
ATOM 1443 O O . PHE A 1 182 ? 5.610 -0.943 -4.208 1.00 97.19 182 PHE A O 1
ATOM 1450 N N . GLU A 1 183 ? 5.680 0.984 -3.103 1.00 95.44 183 GLU A N 1
ATOM 1451 C CA . GLU A 1 183 ? 6.611 0.491 -2.086 1.00 95.44 183 GLU A CA 1
ATOM 1452 C C . GLU A 1 183 ? 5.986 -0.579 -1.174 1.00 95.44 183 GLU A C 1
ATOM 1454 O O . GLU A 1 183 ? 6.627 -1.591 -0.866 1.00 95.44 183 GLU A O 1
ATOM 1459 N N . GLN A 1 184 ? 4.718 -0.399 -0.789 1.00 94.94 184 GLN A N 1
ATOM 1460 C CA . GLN A 1 184 ? 3.966 -1.395 -0.025 1.00 94.94 184 GLN A CA 1
ATOM 1461 C C . GLN A 1 184 ? 3.783 -2.683 -0.826 1.00 94.94 184 GLN A C 1
ATOM 1463 O O . GLN A 1 184 ? 4.056 -3.763 -0.309 1.00 94.94 184 GLN A O 1
ATO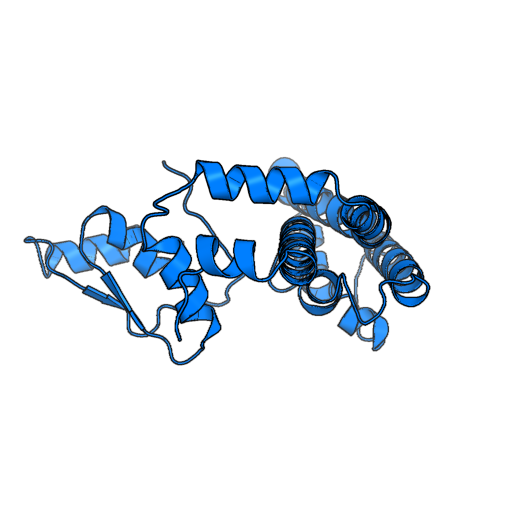M 1468 N N . THR A 1 185 ? 3.367 -2.587 -2.089 1.00 97.06 185 THR A N 1
ATOM 1469 C CA . THR A 1 185 ? 3.140 -3.777 -2.920 1.00 97.06 185 THR A CA 1
ATOM 1470 C C . THR A 1 185 ? 4.413 -4.568 -3.195 1.00 97.06 185 THR A C 1
ATOM 1472 O O . THR A 1 185 ? 4.375 -5.785 -3.055 1.00 97.06 185 THR A O 1
ATOM 1475 N N . ILE A 1 186 ? 5.551 -3.907 -3.456 1.00 96.94 186 ILE A N 1
ATOM 1476 C CA . ILE A 1 186 ? 6.847 -4.594 -3.613 1.00 96.94 186 ILE A CA 1
ATOM 1477 C C . ILE A 1 186 ? 7.183 -5.379 -2.340 1.00 96.94 186 ILE A C 1
ATOM 1479 O O . ILE A 1 186 ? 7.636 -6.521 -2.401 1.00 96.94 186 ILE A O 1
ATOM 1483 N N . SER A 1 187 ? 6.929 -4.785 -1.171 1.00 95.00 187 SER A N 1
ATOM 1484 C CA . SER A 1 187 ? 7.154 -5.444 0.118 1.00 95.00 187 SER A CA 1
ATOM 1485 C C . SER A 1 187 ? 6.234 -6.656 0.303 1.00 95.00 187 SER A C 1
ATOM 1487 O O . SER A 1 187 ? 6.685 -7.711 0.747 1.00 95.00 187 SER A O 1
ATOM 1489 N N . ILE A 1 188 ? 4.958 -6.540 -0.079 1.00 95.00 188 ILE A N 1
ATOM 1490 C CA . ILE A 1 188 ? 3.988 -7.643 -0.026 1.00 95.00 188 ILE A CA 1
ATOM 1491 C C . ILE A 1 188 ? 4.400 -8.775 -0.977 1.00 95.00 188 ILE A C 1
ATOM 1493 O O . ILE A 1 188 ? 4.429 -9.934 -0.559 1.00 95.00 188 ILE A O 1
ATOM 1497 N N . ASP A 1 189 ? 4.758 -8.462 -2.223 1.00 96.88 189 ASP A N 1
ATOM 1498 C CA . ASP A 1 189 ? 5.242 -9.447 -3.195 1.00 96.88 189 ASP A CA 1
ATOM 1499 C C . ASP A 1 189 ? 6.484 -10.177 -2.681 1.00 96.88 189 ASP A C 1
ATOM 1501 O O . ASP A 1 189 ? 6.591 -11.396 -2.835 1.00 96.88 189 ASP A O 1
ATOM 1505 N N . MET A 1 190 ? 7.389 -9.470 -2.001 1.00 96.19 190 MET A N 1
ATOM 1506 C CA . MET A 1 190 ? 8.558 -10.097 -1.392 1.00 96.19 190 MET A CA 1
ATOM 1507 C C . MET A 1 190 ? 8.217 -11.022 -0.236 1.00 96.19 190 MET A C 1
ATOM 1509 O O . MET A 1 190 ? 8.759 -12.125 -0.180 1.00 96.19 190 MET A O 1
ATOM 1513 N N . VAL A 1 191 ? 7.291 -10.639 0.642 1.00 94.44 191 VAL A N 1
ATOM 1514 C CA . VAL A 1 191 ? 6.815 -11.535 1.706 1.00 94.44 191 VAL A CA 1
ATOM 1515 C C . VAL A 1 191 ? 6.164 -12.780 1.098 1.00 94.44 191 VAL A C 1
ATOM 1517 O O . VAL A 1 191 ? 6.431 -13.894 1.546 1.00 94.44 191 VAL A O 1
ATOM 1520 N N . ILE A 1 192 ? 5.372 -12.636 0.031 1.00 93.81 192 ILE A N 1
ATOM 1521 C CA . ILE A 1 192 ? 4.789 -13.774 -0.697 1.00 93.81 192 ILE A CA 1
ATOM 1522 C C . ILE A 1 192 ? 5.890 -14.658 -1.300 1.00 93.81 192 ILE A C 1
ATOM 1524 O O . ILE A 1 192 ? 5.830 -15.885 -1.176 1.00 93.81 192 ILE A O 1
ATOM 1528 N N . CYS A 1 193 ? 6.901 -14.062 -1.934 1.00 94.06 193 CYS A N 1
ATOM 1529 C CA . CYS A 1 193 ? 8.035 -14.778 -2.516 1.00 94.06 193 CYS A CA 1
ATOM 1530 C C . CYS A 1 193 ? 8.814 -15.558 -1.447 1.00 94.06 193 CYS A C 1
ATOM 1532 O O . CYS A 1 193 ? 9.066 -16.758 -1.601 1.00 94.06 193 CYS A O 1
ATOM 1534 N N . TRP A 1 194 ? 9.111 -14.913 -0.321 1.00 94.12 194 TRP A N 1
ATOM 1535 C CA . TRP A 1 194 ? 9.749 -15.531 0.835 1.00 94.12 194 TRP A CA 1
ATOM 1536 C C . TRP A 1 194 ? 8.921 -16.711 1.353 1.00 94.12 194 TRP A C 1
ATOM 1538 O O . TRP A 1 194 ? 9.426 -17.831 1.434 1.00 94.12 194 TRP A O 1
ATOM 1548 N N . ILE A 1 195 ? 7.611 -16.525 1.569 1.00 91.06 195 ILE A N 1
ATOM 1549 C CA . ILE A 1 195 ? 6.707 -17.604 1.992 1.00 91.06 195 ILE A CA 1
ATOM 1550 C C . ILE A 1 195 ? 6.750 -18.763 0.992 1.00 91.06 195 ILE A C 1
ATOM 1552 O O . ILE A 1 195 ? 6.802 -19.919 1.408 1.00 91.06 195 ILE A O 1
ATOM 1556 N N . LYS A 1 196 ? 6.734 -18.519 -0.323 1.00 89.88 196 LYS A N 1
ATOM 1557 C CA . LYS A 1 196 ? 6.807 -19.595 -1.330 1.00 89.88 196 LYS A CA 1
ATOM 1558 C C . LYS A 1 196 ? 8.099 -20.411 -1.201 1.00 89.88 196 LYS A C 1
ATOM 1560 O O . LYS A 1 196 ? 8.035 -21.637 -1.301 1.00 89.88 196 LYS A O 1
ATOM 1565 N N . LYS A 1 197 ? 9.230 -19.756 -0.929 1.00 88.38 197 LYS A N 1
ATOM 1566 C CA . LYS A 1 197 ? 10.564 -20.376 -0.861 1.00 88.38 197 LYS A CA 1
ATOM 1567 C C . LYS A 1 197 ? 10.919 -20.986 0.493 1.00 88.38 197 LYS A C 1
ATOM 1569 O O . LYS A 1 197 ? 11.763 -21.879 0.555 1.00 88.38 197 LYS A O 1
ATOM 1574 N N . CYS A 1 198 ? 10.286 -20.554 1.578 1.00 84.19 198 CYS A N 1
ATOM 1575 C CA . CYS A 1 198 ? 10.563 -21.106 2.898 1.00 84.19 198 CYS A CA 1
ATOM 1576 C C . CYS A 1 198 ? 10.101 -22.560 3.036 1.00 84.19 198 CYS A C 1
ATOM 1578 O O . CYS A 1 198 ? 8.982 -22.933 2.671 1.00 84.19 198 CYS A O 1
ATOM 1580 N N . ASN A 1 199 ? 10.967 -23.385 3.633 1.00 67.50 199 ASN A N 1
ATOM 1581 C CA . ASN A 1 199 ? 10.687 -24.788 3.926 1.00 67.50 199 ASN A CA 1
ATOM 1582 C C . ASN A 1 199 ? 9.420 -24.951 4.786 1.00 67.50 199 ASN A C 1
ATOM 1584 O O . ASN A 1 199 ? 9.161 -24.166 5.700 1.00 67.50 199 ASN A O 1
ATOM 1588 N N . ARG A 1 200 ? 8.665 -26.038 4.557 1.00 58.31 200 ARG A N 1
ATOM 1589 C CA . ARG A 1 200 ? 7.426 -26.364 5.302 1.00 58.31 200 ARG A CA 1
ATOM 1590 C C . ARG A 1 200 ? 7.605 -26.347 6.827 1.00 58.31 200 ARG A C 1
ATOM 1592 O O . ARG A 1 200 ? 6.690 -25.955 7.541 1.00 58.31 200 ARG A O 1
ATOM 1599 N N . ARG A 1 201 ? 8.791 -26.719 7.323 1.00 53.31 201 ARG A N 1
ATOM 1600 C CA . ARG A 1 201 ? 9.117 -26.721 8.759 1.00 53.31 201 ARG A CA 1
ATOM 1601 C C . ARG A 1 201 ? 9.127 -25.311 9.364 1.00 53.31 201 ARG A C 1
ATOM 1603 O O . ARG A 1 201 ? 8.614 -25.129 10.459 1.00 53.31 201 ARG A O 1
ATOM 1610 N N . THR A 1 202 ? 9.632 -24.324 8.625 1.00 58.50 202 THR A N 1
ATOM 1611 C CA . THR A 1 202 ? 9.633 -22.910 9.025 1.00 58.50 202 THR A CA 1
ATOM 1612 C C . THR A 1 202 ? 8.215 -22.331 8.985 1.00 58.50 202 THR A C 1
ATOM 1614 O O . THR A 1 202 ? 7.828 -21.588 9.879 1.00 58.50 202 THR A O 1
ATOM 1617 N N . LYS A 1 203 ? 7.385 -22.751 8.015 1.00 56.66 203 LYS A N 1
ATOM 1618 C CA . LYS A 1 203 ? 5.966 -22.351 7.940 1.00 56.66 203 LYS A CA 1
ATOM 1619 C C . LYS A 1 203 ? 5.160 -22.805 9.158 1.00 56.66 203 LYS A C 1
ATOM 1621 O O . LYS A 1 203 ? 4.426 -22.003 9.719 1.00 56.66 203 LYS A O 1
ATOM 1626 N N . GLY A 1 204 ? 5.332 -24.056 9.592 1.00 54.28 204 GLY A N 1
ATOM 1627 C CA . GLY A 1 204 ? 4.628 -24.588 10.766 1.00 54.28 204 GLY A CA 1
ATOM 1628 C C . GLY A 1 204 ? 5.016 -23.911 12.087 1.00 54.28 204 GLY A C 1
ATOM 1629 O O . GLY A 1 204 ? 4.200 -23.848 12.999 1.00 54.28 204 GLY A O 1
ATOM 1630 N N . GLN A 1 205 ? 6.236 -23.370 12.181 1.00 54.78 205 GLN A N 1
ATOM 1631 C CA . GLN A 1 205 ? 6.699 -22.623 13.356 1.00 54.78 205 GLN A CA 1
ATOM 1632 C C . GLN A 1 205 ? 6.202 -21.171 13.387 1.00 54.78 205 GLN A C 1
ATOM 1634 O O . GLN A 1 205 ? 6.052 -20.619 14.471 1.00 54.78 205 GLN A O 1
ATOM 1639 N N . ILE A 1 206 ? 5.949 -20.563 12.223 1.00 57.84 206 ILE A N 1
ATOM 1640 C CA . ILE A 1 206 ? 5.563 -19.146 12.107 1.00 57.84 206 ILE A CA 1
ATOM 1641 C C . ILE A 1 206 ? 4.045 -18.967 12.079 1.00 57.84 206 ILE A C 1
ATOM 1643 O O . ILE A 1 206 ? 3.528 -18.056 12.716 1.00 57.84 206 ILE A O 1
ATOM 1647 N N . PHE A 1 207 ? 3.324 -19.824 11.355 1.00 60.09 207 PHE A N 1
ATOM 1648 C CA . PHE A 1 207 ? 1.879 -19.668 11.155 1.00 60.09 207 PHE A CA 1
ATOM 1649 C C . PHE A 1 207 ? 1.027 -20.486 12.128 1.00 60.09 207 PHE A C 1
ATOM 1651 O O . PHE A 1 207 ? -0.191 -20.363 12.090 1.00 60.09 207 PHE A O 1
ATOM 1658 N N . GLY A 1 208 ? 1.657 -21.289 12.996 1.00 49.75 208 GLY A N 1
ATOM 1659 C CA . GLY A 1 208 ? 0.972 -22.279 13.824 1.00 49.75 208 GLY A CA 1
ATOM 1660 C C . GLY A 1 208 ? 0.375 -23.377 12.944 1.00 49.75 208 GLY A C 1
ATOM 1661 O O . GLY A 1 208 ? -0.465 -23.125 12.087 1.00 49.75 208 GLY A O 1
ATOM 1662 N N . GLY A 1 209 ? 0.835 -24.616 13.100 1.00 40.75 209 GLY A N 1
ATOM 1663 C CA . GLY A 1 209 ? 0.216 -25.741 12.403 1.00 40.75 209 GLY A CA 1
ATOM 1664 C C . GLY A 1 209 ? -1.266 -25.848 12.770 1.00 40.75 209 GLY A C 1
ATOM 1665 O O . GLY A 1 209 ? -1.589 -26.236 13.887 1.00 40.75 209 GLY A O 1
ATOM 1666 N N . CYS A 1 210 ? -2.152 -25.510 11.836 1.00 36.91 210 CYS A N 1
ATOM 1667 C CA . CYS A 1 210 ? -3.462 -26.137 11.766 1.00 36.91 210 CYS A CA 1
ATOM 1668 C C . CYS A 1 210 ? -3.287 -27.398 10.918 1.00 36.91 210 CYS A C 1
ATOM 1670 O O . CYS A 1 210 ? -3.164 -27.301 9.695 1.00 36.91 210 CYS A O 1
ATOM 1672 N N . ASP A 1 211 ? -3.198 -28.542 11.595 1.00 37.09 211 ASP A N 1
ATOM 1673 C CA . ASP A 1 211 ? -3.683 -29.806 11.035 1.00 37.09 211 ASP A CA 1
ATOM 1674 C C . ASP A 1 211 ? -5.222 -29.797 11.039 1.00 37.09 211 ASP A C 1
ATOM 1676 O O . ASP A 1 211 ? -5.80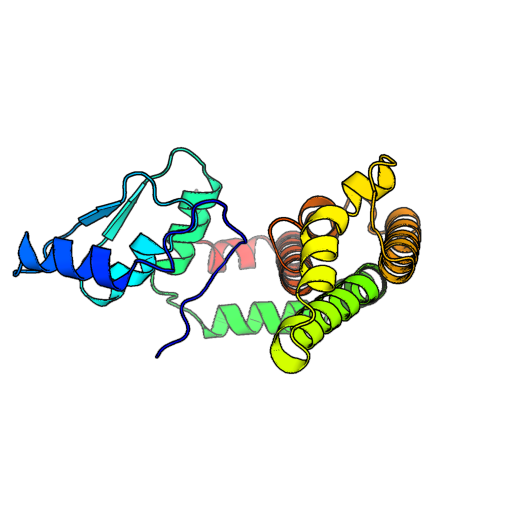6 -29.223 11.993 1.00 37.09 211 ASP A O 1
#

pLDDT: mean 90.23, std 12.16, range [36.91, 98.44]

Foldseek 3Di:
DPDQDQAWDDPPDPQVCLVVVVVVVCVVPVVQEEDEAADCGLVRNVLSSLVRHHYHYHHPDVVSVVNNCVRNDDDPCVVVVVVLLVVLCPDPLLVLLCQQCVLQLVQQVVQVCCCVPVVPVVSNVLLQVAQQLVCVVVVNGPRPDVSSNVSSVRNNVSQVPDPCNPPFCVQLRGPDSHIDDNVSSSSVSSSVVSVVPDDPVVVCVPVPDDD